Protein AF-0000000068435385 (afdb_homodimer)

Secondary structure (DSSP, 8-state):
-HHHHHHHHHHHHHHHHHHHHHHHHHHHS--SSTT----HHHHHHHHHHHHHHHHHHHHHHHHHHS-----S--TTHHHHHHHHHHHHHHH--/-HHHHHHHHHHHHHHHHHHHHHHHHHHHS--SSTT----HHHHHHHHHHHHHHHHHHHHHHHHHHS-SS--SS-TTTHHHHHHHHHHHHHH--

Sequence (186 aa):
VVRRIFTNSRERWRQQNVNGAFAELRKLIPTHPPDKKLSKNEILRLAMKYINFLAKLLNDQEEEGNQRGKVNKETGIVQEDLLQDMLPCLLHFVVRRIFTNSRERWRQQNVNGAFAELRKLIPTHPPDKKLSKNEILRLAMKYINFLAKLLNDQEEEGNQRGKVNKETGIVQEDLLQDMLPCLLHF

Radius of gyration: 19.54 Å; Cα contacts (8 Å, |Δi|>4): 88; chains: 2; bounding box: 38×70×52 Å

Foldseek 3Di:
DVVVVVVVVVVVVVVVVVVVVLVVLLCVFDDVVSPDDDDSVRSVVSSVVVVVVVLVVVVVVVVVVPPDDDDDDPSVPVCVVVCVVCVVVVVVD/DVVVVVVVVVVVVVVVVVVVVLVVLLCVFDDVVSPDDDDSVRSVVSSVVVVVVVLVVVVVVVVVVPPDDDDDDPSPPVCVVVCVVCVVVVVVD

Solvent-accessible surface area (backbone atoms only — not comparable to full-atom values): 10995 Å² total; per-residue (Å²): 112,69,65,56,51,52,54,49,49,53,51,52,49,54,53,50,52,37,50,51,43,51,54,54,44,50,70,72,48,63,49,88,61,78,77,60,84,68,50,73,53,51,46,43,52,47,49,46,48,50,47,51,50,53,51,49,54,52,54,51,59,57,45,69,74,61,88,84,90,92,92,90,76,64,76,71,52,64,46,42,57,57,22,64,70,42,35,65,58,60,65,69,102,111,68,65,55,51,51,54,50,50,52,49,51,49,55,53,48,52,38,50,50,42,50,54,56,45,50,69,72,49,66,51,90,60,78,78,60,85,70,51,72,53,51,45,44,52,45,48,45,48,49,48,53,51,51,50,48,54,52,52,50,56,56,42,70,74,58,88,82,91,85,92,89,82,65,77,72,52,63,46,42,59,57,23,64,70,41,36,65,58,61,66,68,103

Structure (mmCIF, N/CA/C/O backbone):
data_AF-0000000068435385-model_v1
#
loop_
_entity.id
_entity.type
_entity.pdbx_description
1 polymer 'BHLH domain-containing protein'
#
loop_
_atom_site.group_PDB
_atom_site.id
_atom_site.type_symbol
_atom_site.label_atom_id
_atom_site.label_alt_id
_atom_site.label_comp_id
_atom_site.label_asym_id
_atom_site.label_entity_id
_atom_site.label_seq_id
_atom_site.pdbx_PDB_ins_code
_atom_site.Cartn_x
_atom_site.Cartn_y
_atom_site.Cartn_z
_atom_site.occupancy
_atom_site.B_iso_or_equiv
_atom_site.auth_seq_id
_atom_site.auth_comp_id
_atom_site.auth_asym_id
_atom_site.auth_atom_id
_atom_site.pdbx_PDB_model_num
ATOM 1 N N . VAL A 1 1 ? -5.605 -25.062 -25 1 84.31 1 VAL A N 1
ATOM 2 C CA . VAL A 1 1 ? -4.25 -24.547 -24.812 1 84.31 1 VAL A CA 1
ATOM 3 C C . VAL A 1 1 ? -4.246 -23.031 -24.969 1 84.31 1 VAL A C 1
ATOM 5 O O . VAL A 1 1 ? -3.746 -22.312 -24.094 1 84.31 1 VAL A O 1
ATOM 8 N N . VAL A 1 2 ? -4.867 -22.438 -25.969 1 90.25 2 VAL A N 1
ATOM 9 C CA . VAL A 1 2 ? -4.844 -21.016 -26.297 1 90.25 2 VAL A CA 1
ATOM 10 C C . VAL A 1 2 ? -5.555 -20.219 -25.188 1 90.25 2 VAL A C 1
ATOM 12 O O . VAL A 1 2 ? -5.102 -19.141 -24.797 1 90.25 2 VAL A O 1
ATOM 15 N N . ARG A 1 3 ? -6.527 -20.766 -24.719 1 91.88 3 ARG A N 1
ATOM 16 C CA . ARG A 1 3 ? -7.273 -20.094 -23.656 1 91.88 3 ARG A CA 1
ATOM 17 C C . ARG A 1 3 ? -6.434 -19.969 -22.391 1 91.88 3 ARG A C 1
ATOM 19 O O . ARG A 1 3 ? -6.445 -18.938 -21.734 1 91.88 3 ARG A O 1
ATOM 26 N N . ARG A 1 4 ? -5.77 -20.938 -22.25 1 92.38 4 ARG A N 1
ATOM 27 C CA . ARG A 1 4 ? -4.898 -20.969 -21.078 1 92.38 4 ARG A CA 1
ATOM 28 C C . ARG A 1 4 ? -3.812 -19.891 -21.188 1 92.38 4 ARG A C 1
ATOM 30 O O . ARG A 1 4 ? -3.498 -19.219 -20.203 1 92.38 4 ARG A O 1
ATOM 37 N N . ILE A 1 5 ? -3.35 -19.781 -22.281 1 94.25 5 ILE A N 1
ATOM 38 C CA . ILE A 1 5 ? -2.283 -18.828 -22.531 1 94.25 5 ILE A CA 1
ATOM 39 C C . ILE A 1 5 ? -2.807 -17.406 -22.312 1 94.25 5 ILE A C 1
ATOM 41 O O . ILE A 1 5 ? -2.145 -16.578 -21.688 1 94.25 5 ILE A O 1
ATOM 45 N N . PHE A 1 6 ? -3.926 -17.125 -22.75 1 92.5 6 PHE A N 1
ATOM 46 C CA . PHE A 1 6 ? -4.516 -15.805 -22.609 1 92.5 6 PHE A CA 1
ATOM 47 C C . PHE A 1 6 ? -4.789 -15.477 -21.156 1 92.5 6 PHE A C 1
ATOM 49 O O . PHE A 1 6 ? -4.531 -14.359 -20.703 1 92.5 6 PHE A O 1
ATOM 56 N N . THR A 1 7 ? -5.355 -16.469 -20.484 1 95.44 7 THR A N 1
ATOM 57 C CA . THR A 1 7 ? -5.633 -16.266 -19.078 1 95.44 7 THR A CA 1
ATOM 58 C C . THR A 1 7 ? -4.348 -15.992 -18.297 1 95.44 7 THR A C 1
ATOM 60 O O . THR A 1 7 ? -4.312 -15.125 -17.422 1 95.44 7 THR A O 1
ATOM 63 N N . ASN A 1 8 ? -3.383 -16.656 -18.688 1 95 8 ASN A N 1
ATOM 64 C CA . ASN A 1 8 ? -2.086 -16.484 -18.047 1 95 8 ASN A CA 1
ATOM 65 C C . ASN A 1 8 ? -1.526 -15.086 -18.312 1 95 8 ASN A C 1
ATOM 67 O O . ASN A 1 8 ? -0.975 -14.453 -17.406 1 95 8 ASN A O 1
ATOM 71 N N . SER A 1 9 ? -1.673 -14.688 -19.469 1 96.25 9 SER A N 1
ATOM 72 C CA . SER A 1 9 ? -1.179 -13.375 -19.859 1 96.25 9 SER A CA 1
ATOM 73 C C . SER A 1 9 ? -1.902 -12.266 -19.094 1 96.25 9 SER A C 1
ATOM 75 O O . SER A 1 9 ? -1.28 -11.289 -18.672 1 96.25 9 SER A O 1
ATOM 77 N N . ARG A 1 10 ? -3.15 -12.398 -18.984 1 96.62 10 ARG A N 1
ATOM 78 C CA . ARG A 1 10 ? -3.941 -11.414 -18.266 1 96.62 10 ARG A CA 1
ATOM 79 C C . ARG A 1 10 ? -3.514 -11.336 -16.797 1 96.62 10 ARG A C 1
ATOM 81 O O . ARG A 1 10 ? -3.396 -10.242 -16.234 1 96.62 10 ARG A O 1
ATOM 88 N N . GLU A 1 11 ? -3.287 -12.523 -16.281 1 96.25 11 GLU A N 1
ATOM 89 C CA . GLU A 1 11 ? -2.861 -12.586 -14.891 1 96.25 11 GLU A CA 1
ATOM 90 C C . GLU A 1 11 ? -1.486 -11.953 -14.703 1 96.25 11 GLU A C 1
ATOM 92 O O . GLU A 1 11 ? -1.242 -11.273 -13.703 1 96.25 11 GLU A O 1
ATOM 97 N N . ARG A 1 12 ? -0.655 -12.203 -15.617 1 97.12 12 ARG A N 1
ATOM 98 C CA . ARG A 1 12 ? 0.677 -11.609 -15.578 1 97.12 12 ARG A CA 1
ATOM 99 C C . ARG A 1 12 ? 0.599 -10.086 -15.633 1 97.12 12 ARG A C 1
ATOM 101 O O . ARG A 1 12 ? 1.318 -9.398 -14.906 1 97.12 12 ARG A O 1
ATOM 108 N N . TRP A 1 13 ? -0.271 -9.672 -16.469 1 97.25 13 TRP A N 1
ATOM 109 C CA . TRP A 1 13 ? -0.473 -8.234 -16.578 1 97.25 13 TRP A CA 1
ATOM 110 C C . TRP A 1 13 ? -0.996 -7.648 -15.273 1 97.25 13 TRP A C 1
ATOM 112 O O . TRP A 1 13 ? -0.529 -6.598 -14.82 1 97.25 13 TRP A O 1
ATOM 122 N N . ARG A 1 14 ? -1.96 -8.219 -14.664 1 97.12 14 ARG A N 1
ATOM 123 C CA . ARG A 1 14 ? -2.545 -7.766 -13.406 1 97.12 14 ARG A CA 1
ATOM 124 C C . ARG A 1 14 ? -1.486 -7.676 -12.312 1 97.12 14 ARG A C 1
ATOM 126 O O . ARG A 1 14 ? -1.433 -6.691 -11.57 1 97.12 14 ARG A O 1
ATOM 133 N N . GLN A 1 15 ? -0.638 -8.695 -12.25 1 97.06 15 GLN A N 1
ATOM 134 C CA . GLN A 1 15 ? 0.419 -8.727 -11.25 1 97.06 15 GLN A CA 1
ATOM 135 C C . GLN A 1 15 ? 1.437 -7.617 -11.484 1 97.06 15 GLN A C 1
ATOM 137 O O . GLN A 1 15 ? 1.959 -7.035 -10.531 1 97.06 15 GLN A O 1
ATOM 142 N N . GLN A 1 16 ? 1.705 -7.414 -12.703 1 97.5 16 GLN A N 1
ATOM 143 C CA . GLN A 1 16 ? 2.627 -6.336 -13.055 1 97.5 16 GLN A CA 1
ATOM 144 C C . GLN A 1 16 ? 2.084 -4.98 -12.609 1 97.5 16 GLN A C 1
ATOM 146 O O . GLN A 1 16 ? 2.84 -4.129 -12.141 1 97.5 16 GLN A O 1
ATOM 151 N N . ASN A 1 17 ? 0.853 -4.77 -12.844 1 96.31 17 ASN A N 1
ATOM 152 C CA . ASN A 1 17 ? 0.219 -3.529 -12.406 1 96.31 17 ASN A CA 1
ATOM 153 C C . ASN A 1 17 ? 0.344 -3.332 -10.898 1 96.31 17 ASN A C 1
ATOM 155 O O . ASN A 1 17 ? 0.663 -2.234 -10.438 1 96.31 17 ASN A O 1
ATOM 159 N N . VAL A 1 18 ? 0.133 -4.277 -10.172 1 97.81 18 VAL A N 1
ATOM 160 C CA . VAL A 1 18 ? 0.214 -4.234 -8.711 1 97.81 18 VAL A CA 1
ATOM 161 C C . VAL A 1 18 ? 1.65 -3.941 -8.281 1 97.81 18 VAL A C 1
ATOM 163 O O . VAL A 1 18 ? 1.885 -3.119 -7.395 1 97.81 18 VAL A O 1
ATOM 166 N N . ASN A 1 19 ? 2.574 -4.582 -8.93 1 97.5 19 ASN A N 1
ATOM 167 C CA . ASN A 1 19 ? 3.986 -4.363 -8.633 1 97.5 19 ASN A CA 1
ATOM 168 C C . ASN A 1 19 ? 4.402 -2.924 -8.93 1 97.5 19 ASN A C 1
ATOM 170 O O . ASN A 1 19 ? 5.1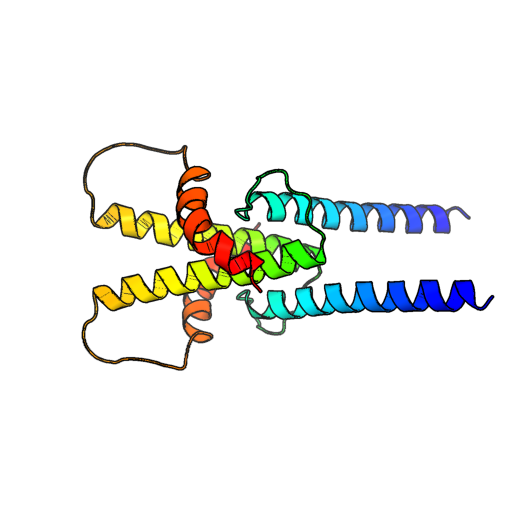88 -2.334 -8.18 1 97.5 19 ASN A O 1
ATOM 174 N N . GLY A 1 20 ? 3.922 -2.498 -10.031 1 97.38 20 GLY A N 1
ATOM 175 C CA . GLY A 1 20 ? 4.168 -1.1 -10.352 1 97.38 20 GLY A CA 1
ATOM 176 C C . GLY A 1 20 ? 3.656 -0.148 -9.289 1 97.38 20 GLY A C 1
ATOM 177 O O . GLY A 1 20 ? 4.332 0.821 -8.938 1 97.38 20 GLY A O 1
ATOM 178 N N . ALA A 1 21 ? 2.502 -0.452 -8.828 1 97.12 21 ALA A N 1
ATOM 179 C CA . ALA A 1 21 ? 1.91 0.374 -7.777 1 97.12 21 ALA A CA 1
ATOM 180 C C . ALA A 1 21 ? 2.73 0.303 -6.492 1 97.12 21 ALA A C 1
ATOM 182 O O . ALA A 1 21 ? 2.922 1.314 -5.816 1 97.12 21 ALA A O 1
ATOM 183 N N . PHE A 1 22 ? 3.262 -0.796 -6.109 1 97 22 PHE A N 1
ATOM 184 C CA . PHE A 1 22 ? 4.152 -0.94 -4.961 1 97 22 PHE A CA 1
ATOM 185 C C . PHE A 1 22 ? 5.398 -0.08 -5.133 1 97 22 PHE A C 1
ATOM 187 O O . PHE A 1 22 ? 5.855 0.554 -4.18 1 97 22 PHE A O 1
ATOM 194 N N . ALA A 1 23 ? 5.91 -0.177 -6.324 1 95.25 23 ALA A N 1
ATOM 195 C CA . ALA A 1 23 ? 7.125 0.581 -6.602 1 95.25 23 ALA A CA 1
ATOM 196 C C . ALA A 1 23 ? 6.898 2.076 -6.402 1 95.25 23 ALA A C 1
ATOM 198 O O . ALA A 1 23 ? 7.734 2.766 -5.812 1 95.25 23 ALA A O 1
ATOM 199 N N . GLU A 1 24 ? 5.801 2.535 -6.91 1 93.31 24 GLU A N 1
ATOM 200 C CA . GLU A 1 24 ? 5.453 3.945 -6.766 1 93.31 24 GLU A CA 1
ATOM 201 C C . GLU A 1 24 ? 5.219 4.309 -5.305 1 93.31 24 GLU A C 1
ATOM 203 O O . GLU A 1 24 ? 5.664 5.359 -4.84 1 93.31 24 GLU A O 1
ATOM 208 N N . LEU A 1 25 ? 4.574 3.502 -4.641 1 94.06 25 LEU A N 1
ATOM 209 C CA . LEU A 1 25 ? 4.312 3.732 -3.225 1 94.06 25 LEU A CA 1
ATOM 210 C C . LEU A 1 25 ? 5.613 3.77 -2.43 1 94.06 25 LEU A C 1
ATOM 212 O O . LEU A 1 25 ? 5.762 4.582 -1.515 1 94.06 25 LEU A O 1
ATOM 216 N N . ARG A 1 26 ? 6.484 2.918 -2.75 1 92.75 26 ARG A N 1
ATOM 217 C CA . ARG A 1 26 ? 7.781 2.859 -2.08 1 92.75 26 ARG A CA 1
ATOM 218 C C . ARG A 1 26 ? 8.539 4.172 -2.232 1 92.75 26 ARG A C 1
ATOM 220 O O . ARG A 1 26 ? 9.281 4.578 -1.334 1 92.75 26 ARG A O 1
ATOM 227 N N . LYS A 1 27 ? 8.352 4.789 -3.273 1 90.06 27 LYS A N 1
ATOM 228 C CA . LYS A 1 27 ? 9.031 6.047 -3.555 1 90.06 27 LYS A CA 1
ATOM 229 C C . LYS A 1 27 ? 8.5 7.172 -2.67 1 90.06 27 LYS A C 1
ATOM 231 O O . LYS A 1 27 ? 9.203 8.148 -2.416 1 90.06 27 LYS A O 1
ATOM 236 N N . LEU A 1 28 ? 7.277 7.027 -2.244 1 86.19 28 LEU A N 1
ATOM 237 C CA . LEU A 1 28 ? 6.633 8.062 -1.447 1 86.19 28 LEU A CA 1
ATOM 238 C C . LEU A 1 28 ? 7.043 7.961 0.018 1 86.19 28 LEU A C 1
ATOM 240 O O . LEU A 1 28 ? 6.875 8.914 0.783 1 86.19 28 LEU A O 1
ATOM 244 N N . ILE A 1 29 ? 7.48 6.797 0.401 1 83.19 29 ILE A N 1
ATOM 245 C CA . ILE A 1 29 ? 7.785 6.555 1.807 1 83.19 29 ILE A CA 1
ATOM 246 C C . ILE A 1 29 ? 9.25 6.895 2.082 1 83.19 29 ILE A C 1
ATOM 248 O O . ILE A 1 29 ? 10.148 6.383 1.412 1 83.19 29 ILE A O 1
ATOM 252 N N . PRO A 1 30 ? 9.406 7.648 3.08 1 78.31 30 PRO A N 1
ATOM 253 C CA . PRO A 1 30 ? 10.789 7.969 3.441 1 78.31 30 PRO A CA 1
ATOM 254 C C . PRO A 1 30 ? 11.508 6.809 4.125 1 78.31 30 PRO A C 1
ATOM 256 O O . PRO A 1 30 ? 11.008 6.27 5.117 1 78.31 30 PRO A O 1
ATOM 259 N N . THR A 1 31 ? 12.453 6.289 3.447 1 73.62 31 THR A N 1
ATOM 260 C CA . THR A 1 31 ? 13.242 5.215 4.035 1 73.62 31 THR A CA 1
ATOM 261 C C . THR A 1 31 ? 14.734 5.559 4.012 1 73.62 31 THR A C 1
ATOM 263 O O . THR A 1 31 ? 15.172 6.367 3.189 1 73.62 31 THR A O 1
ATOM 266 N N . HIS A 1 32 ? 15.445 5.223 5.102 1 69.12 32 HIS A N 1
ATOM 267 C CA . HIS A 1 32 ? 16.891 5.383 5.141 1 69.12 32 HIS A CA 1
ATOM 268 C C . HIS A 1 32 ? 17.594 4.031 5.258 1 69.12 32 HIS A C 1
ATOM 270 O O . HIS A 1 32 ? 17.312 3.268 6.188 1 69.12 32 HIS A O 1
ATOM 276 N N . PRO A 1 33 ? 18.562 3.859 4.359 1 74.69 33 PRO A N 1
ATOM 277 C CA . PRO A 1 33 ? 18.875 4.48 3.068 1 74.69 33 PRO A CA 1
ATOM 278 C C . PRO A 1 33 ? 17.703 4.441 2.1 1 74.69 33 PRO A C 1
ATOM 280 O O . PRO A 1 33 ? 16.797 3.605 2.244 1 74.69 33 PRO A O 1
ATOM 283 N N . PRO A 1 34 ? 17.703 5.344 1.094 1 72.81 34 PRO A N 1
ATOM 284 C CA . PRO A 1 34 ? 16.594 5.445 0.159 1 72.81 34 PRO A CA 1
ATOM 285 C C . PRO A 1 34 ? 16.469 4.23 -0.756 1 72.81 34 PRO A C 1
ATOM 287 O O . PRO A 1 34 ? 15.375 3.918 -1.235 1 72.81 34 PRO A O 1
ATOM 290 N N . ASP A 1 35 ? 17.516 3.553 -0.906 1 76.69 35 ASP A N 1
ATOM 291 C CA . ASP A 1 35 ? 17.484 2.432 -1.839 1 76.69 35 ASP A CA 1
ATOM 292 C C . ASP A 1 35 ? 17.281 1.11 -1.103 1 76.69 35 ASP A C 1
ATOM 294 O O . ASP A 1 35 ? 17.406 0.036 -1.693 1 76.69 35 ASP A O 1
ATOM 298 N N . LYS A 1 36 ? 17.078 1.241 0.066 1 82.5 36 LYS A N 1
ATOM 299 C CA . LYS A 1 36 ? 16.844 0.021 0.83 1 82.5 36 LYS A CA 1
ATOM 300 C C . LYS A 1 36 ? 15.68 -0.783 0.237 1 82.5 36 LYS A C 1
ATOM 302 O O . LYS A 1 36 ? 14.617 -0.233 -0.041 1 82.5 36 LYS A O 1
ATOM 307 N N . LYS A 1 37 ? 15.93 -2.041 0.018 1 88.69 37 LYS A N 1
ATOM 308 C CA . LYS A 1 37 ? 14.891 -2.922 -0.508 1 88.69 37 LYS A CA 1
ATOM 309 C C . LYS A 1 37 ? 13.875 -3.273 0.569 1 88.69 37 LYS A C 1
ATOM 311 O O . LYS A 1 37 ? 14.242 -3.613 1.695 1 88.69 37 LYS A O 1
ATOM 316 N N . LEU A 1 38 ? 12.68 -3.1 0.286 1 89.56 38 LEU A N 1
ATOM 317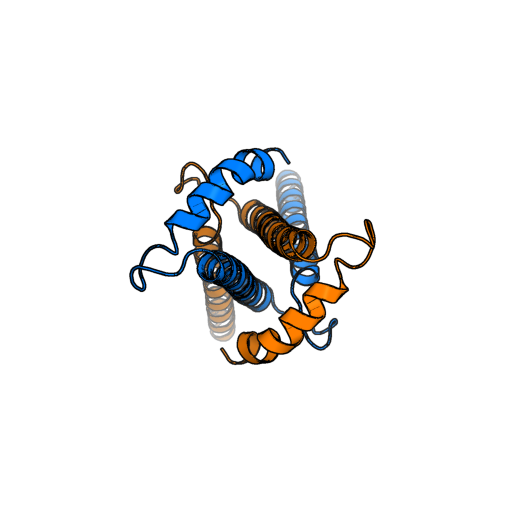 C CA . LEU A 1 38 ? 11.578 -3.42 1.194 1 89.56 38 LEU A CA 1
ATOM 318 C C . LEU A 1 38 ? 10.656 -4.469 0.582 1 89.56 38 LEU A C 1
ATOM 320 O O . LEU A 1 38 ? 10.469 -4.504 -0.637 1 89.56 38 LEU A O 1
ATOM 324 N N . SER A 1 39 ? 10.164 -5.344 1.476 1 93.88 39 SER A N 1
ATOM 325 C CA . SER A 1 39 ? 9.156 -6.301 1.018 1 93.88 39 SER A CA 1
ATOM 326 C C . SER A 1 39 ? 7.805 -5.629 0.826 1 93.88 39 SER A C 1
ATOM 328 O O . SER A 1 39 ? 7.59 -4.508 1.297 1 93.88 39 SER A O 1
ATOM 330 N N . LYS A 1 40 ? 6.98 -6.352 0.136 1 96.94 40 LYS A N 1
ATOM 331 C CA . LYS A 1 40 ? 5.625 -5.844 -0.062 1 96.94 40 LYS A CA 1
ATOM 332 C C . LYS A 1 40 ? 4.941 -5.57 1.274 1 96.94 40 LYS A C 1
ATOM 334 O O . LYS A 1 40 ? 4.293 -4.535 1.442 1 96.94 40 LYS A O 1
ATOM 339 N N . ASN A 1 41 ? 5.18 -6.57 2.131 1 93.81 41 ASN A N 1
ATOM 340 C CA . ASN A 1 41 ? 4.594 -6.418 3.457 1 93.81 41 ASN A CA 1
ATOM 341 C C . ASN A 1 41 ? 5.16 -5.199 4.184 1 93.81 41 ASN A C 1
ATOM 343 O O . ASN A 1 41 ? 4.422 -4.461 4.832 1 93.81 41 ASN A O 1
ATOM 347 N N . GLU A 1 42 ? 6.438 -4.98 4.113 1 90.56 42 GLU A N 1
ATOM 348 C CA . GLU A 1 42 ? 7.098 -3.854 4.762 1 90.56 42 GLU A CA 1
ATOM 349 C C . GLU A 1 42 ? 6.625 -2.525 4.172 1 90.56 42 GLU A C 1
ATOM 351 O O . GLU A 1 42 ? 6.406 -1.561 4.906 1 90.56 42 GLU A O 1
ATOM 356 N N . ILE A 1 43 ? 6.465 -2.475 2.926 1 94.38 43 ILE A N 1
ATOM 357 C CA . ILE A 1 43 ? 6 -1.266 2.256 1 94.38 43 ILE A CA 1
ATOM 358 C C . ILE A 1 43 ? 4.609 -0.894 2.766 1 94.38 43 ILE A C 1
ATOM 360 O O . ILE A 1 43 ? 4.348 0.27 3.078 1 94.38 43 ILE A O 1
ATOM 364 N N . LEU A 1 44 ? 3.793 -1.831 2.889 1 95.5 44 LEU A N 1
ATOM 365 C CA . LEU A 1 44 ? 2.434 -1.604 3.369 1 95.5 44 LEU A CA 1
ATOM 366 C C . LEU A 1 44 ? 2.443 -1.094 4.805 1 95.5 44 LEU A C 1
ATOM 368 O O . LEU A 1 44 ? 1.745 -0.131 5.133 1 95.5 44 LEU A O 1
ATOM 372 N N . ARG A 1 45 ? 3.182 -1.751 5.586 1 90.56 45 ARG A N 1
ATOM 373 C CA . ARG A 1 45 ? 3.264 -1.385 6.996 1 90.56 45 ARG A CA 1
ATOM 374 C C . ARG A 1 45 ? 3.852 0.012 7.168 1 90.56 45 ARG A C 1
ATOM 376 O O . ARG A 1 45 ? 3.373 0.797 7.988 1 90.56 45 ARG A O 1
ATOM 383 N N . LEU A 1 46 ? 4.871 0.263 6.418 1 88.56 46 LEU A N 1
ATOM 384 C CA . LEU A 1 46 ? 5.477 1.588 6.477 1 88.56 46 LEU A CA 1
ATOM 385 C C . LEU A 1 46 ? 4.512 2.652 5.969 1 88.56 46 LEU A C 1
ATOM 387 O O . LEU A 1 46 ? 4.457 3.758 6.512 1 88.56 46 LEU A O 1
ATOM 391 N N . ALA A 1 47 ? 3.783 2.291 4.914 1 92.19 47 ALA A N 1
ATOM 392 C CA . ALA A 1 47 ? 2.779 3.215 4.391 1 92.19 47 ALA A CA 1
ATOM 393 C C . ALA A 1 47 ? 1.738 3.551 5.457 1 92.19 47 ALA A C 1
ATOM 395 O O . ALA A 1 47 ? 1.367 4.715 5.625 1 92.19 47 ALA A O 1
ATOM 396 N N . MET A 1 48 ? 1.298 2.564 6.121 1 91.62 48 MET A N 1
ATOM 397 C CA . MET A 1 48 ? 0.328 2.758 7.195 1 91.62 48 MET A CA 1
ATOM 398 C C . MET A 1 48 ? 0.885 3.686 8.266 1 91.62 48 MET A C 1
ATOM 400 O O . MET A 1 48 ? 0.201 4.609 8.711 1 91.62 48 MET A O 1
ATOM 404 N N . LYS A 1 49 ? 2.074 3.438 8.648 1 85.44 49 LYS A N 1
ATOM 405 C CA . LYS A 1 49 ? 2.723 4.258 9.664 1 85.44 49 LYS A CA 1
ATOM 406 C C . LYS A 1 49 ? 2.895 5.695 9.18 1 85.44 49 LYS A C 1
ATOM 408 O O . LYS A 1 49 ? 2.701 6.641 9.953 1 85.44 49 LYS A O 1
ATOM 413 N N . TYR A 1 50 ? 3.318 5.816 8.008 1 87.12 50 TYR A N 1
ATOM 414 C CA . TYR A 1 50 ? 3.52 7.133 7.414 1 87.12 50 TYR A CA 1
ATOM 415 C C . TYR A 1 50 ? 2.215 7.922 7.379 1 87.12 50 TYR A C 1
ATOM 417 O O . TYR A 1 50 ? 2.188 9.109 7.715 1 87.12 50 TYR A O 1
ATOM 425 N N . ILE A 1 51 ? 1.146 7.289 6.957 1 88 51 ILE A N 1
ATOM 426 C CA . ILE A 1 51 ? -0.17 7.918 6.906 1 88 51 ILE A CA 1
ATOM 427 C C . ILE A 1 51 ? -0.574 8.383 8.305 1 88 51 ILE A C 1
ATOM 429 O O . ILE A 1 51 ? -1.032 9.508 8.477 1 88 51 ILE A O 1
ATOM 433 N N . ASN A 1 52 ? -0.394 7.516 9.234 1 82.62 52 ASN A N 1
ATOM 434 C CA . ASN A 1 52 ? -0.722 7.863 10.609 1 82.62 52 ASN A CA 1
ATOM 435 C C . ASN A 1 52 ? 0.108 9.047 11.102 1 82.62 52 ASN A C 1
ATOM 437 O O . ASN A 1 52 ? -0.401 9.914 11.812 1 82.62 52 ASN A O 1
ATOM 441 N N . PHE A 1 53 ? 1.325 9.023 10.82 1 81.12 53 PHE A N 1
ATOM 442 C CA . PHE A 1 53 ? 2.234 10.109 11.18 1 81.12 53 PHE A CA 1
ATOM 443 C C . PHE A 1 53 ? 1.762 11.43 10.602 1 81.12 53 PHE A C 1
ATOM 445 O O . PHE A 1 53 ? 1.694 12.438 11.305 1 81.12 53 PHE A O 1
ATOM 452 N N . LEU A 1 54 ? 1.494 11.508 9.273 1 82.69 54 LEU A N 1
ATOM 453 C CA . LEU A 1 54 ? 1.027 12.711 8.594 1 82.69 54 LEU A CA 1
ATOM 454 C C . LEU A 1 54 ? -0.282 13.203 9.195 1 82.69 54 LEU A C 1
ATOM 456 O O . LEU A 1 54 ? -0.473 14.406 9.383 1 82.69 54 LEU A O 1
ATOM 460 N N . ALA A 1 55 ? -1.112 12.242 9.477 1 79.75 55 ALA A N 1
ATOM 461 C CA . ALA A 1 55 ? -2.408 12.586 10.055 1 79.75 55 ALA A CA 1
ATOM 462 C C . ALA A 1 55 ? -2.244 13.195 11.445 1 79.75 55 ALA A C 1
ATOM 464 O O . ALA A 1 55 ? -2.941 14.148 11.797 1 79.75 55 ALA A O 1
ATOM 465 N N . LYS A 1 56 ? -1.386 12.68 12.148 1 78.31 56 LYS A N 1
ATOM 466 C CA . LYS A 1 56 ? -1.104 13.188 13.492 1 78.31 56 LYS A CA 1
ATOM 467 C C . LYS A 1 56 ? -0.569 14.617 13.43 1 78.31 56 LYS A C 1
ATOM 469 O O . LYS A 1 56 ? -0.961 15.469 14.227 1 78.31 56 LYS A O 1
ATOM 474 N N . LEU A 1 57 ? 0.31 14.875 12.57 1 75.06 57 LEU A N 1
ATOM 475 C CA . LEU A 1 57 ? 0.894 16.203 12.398 1 75.06 57 LEU A CA 1
ATOM 476 C C . LEU A 1 57 ? -0.179 17.219 12.047 1 75.06 57 LEU A C 1
ATOM 478 O O . LEU A 1 57 ? -0.133 18.359 12.516 1 75.06 57 LEU A O 1
ATOM 482 N N . LEU A 1 58 ? -1.024 16.859 11.281 1 74.44 58 LEU A N 1
ATOM 483 C CA . LEU A 1 58 ? -2.092 17.766 10.836 1 74.44 58 LEU A CA 1
ATOM 484 C C . LEU A 1 58 ? -3.051 18.062 11.984 1 74.44 58 LEU A C 1
ATOM 486 O O . LEU A 1 58 ? -3.553 19.188 12.094 1 74.44 58 LEU A O 1
ATOM 490 N N . ASN A 1 59 ? -3.307 17.109 12.703 1 74.06 59 ASN A N 1
ATOM 491 C CA . ASN A 1 59 ? -4.203 17.281 13.836 1 74.06 59 ASN A CA 1
ATOM 492 C C . ASN A 1 59 ? -3.562 18.125 14.93 1 74.06 59 ASN A C 1
ATOM 494 O O . ASN A 1 59 ? -4.25 18.891 15.617 1 74.06 59 ASN A O 1
ATOM 498 N N . ASP A 1 60 ? -2.314 18.031 15.164 1 70.19 60 ASP A N 1
ATOM 499 C CA . ASP A 1 60 ? -1.584 18.828 16.156 1 70.19 60 ASP A CA 1
ATOM 500 C C . ASP A 1 60 ? -1.547 20.297 15.758 1 70.19 60 ASP A C 1
ATOM 502 O O . ASP A 1 60 ? -1.616 21.188 16.609 1 70.19 60 ASP A O 1
ATOM 506 N N . GLN A 1 61 ? -1.354 20.672 14.578 1 63.34 61 GLN A N 1
ATOM 507 C CA . GLN A 1 61 ? -1.343 22.047 14.07 1 63.34 61 GLN A CA 1
ATOM 508 C C . GLN A 1 61 ? -2.723 22.688 14.188 1 63.34 61 GLN A C 1
ATOM 510 O O . GLN A 1 61 ? -2.838 23.875 14.445 1 63.34 61 GLN A O 1
ATOM 515 N N . GLU A 1 62 ? -3.613 21.984 13.93 1 57.78 62 GLU A N 1
ATOM 516 C CA . GLU A 1 62 ? -4.961 22.516 14.117 1 57.78 62 GLU A CA 1
ATOM 517 C C . GLU A 1 62 ? -5.262 22.766 15.586 1 57.78 62 GLU A C 1
ATOM 519 O O . GLU A 1 62 ? -5.984 23.703 15.93 1 57.78 62 GLU A O 1
ATOM 524 N N . GLU A 1 63 ? -4.723 21.953 16.438 1 52.5 63 GLU A N 1
ATOM 525 C CA . GLU A 1 63 ? -4.898 22.188 17.875 1 52.5 63 GLU A CA 1
ATOM 526 C C . GLU A 1 63 ? -4.09 23.391 18.344 1 52.5 63 GLU A C 1
ATOM 528 O O . GLU A 1 63 ? -4.457 24.047 19.312 1 52.5 63 GLU A O 1
ATOM 533 N N . GLU A 1 64 ? -2.857 23.719 17.891 1 44.84 64 GLU A N 1
ATOM 534 C CA . GLU A 1 64 ? -2.205 24.938 18.391 1 44.84 64 GLU A CA 1
ATOM 535 C C . GLU A 1 64 ? -3.031 26.172 18.062 1 44.84 64 GLU A C 1
ATOM 537 O O . GLU A 1 64 ? -2.887 27.219 18.719 1 44.84 64 GLU A O 1
ATOM 542 N N . GLY A 1 65 ? -3.605 26.594 17.047 1 37.44 65 GLY A N 1
ATOM 543 C CA . GLY A 1 65 ? -4.504 27.734 17.031 1 37.44 65 GLY A CA 1
ATOM 544 C C . GLY A 1 65 ? -5.676 27.578 17.984 1 37.44 65 GLY A C 1
ATOM 545 O O . GLY A 1 65 ? -6.262 28.562 18.422 1 37.44 65 GLY A O 1
ATOM 546 N N . ASN A 1 66 ? -6.711 26.703 18.047 1 40.72 66 ASN A N 1
ATOM 547 C CA . ASN A 1 66 ? -7.766 26.609 19.047 1 40.72 66 ASN A CA 1
ATOM 548 C C . ASN A 1 66 ? -7.227 26.094 20.375 1 40.72 66 ASN A C 1
ATOM 550 O O . ASN A 1 66 ? -6.57 25.062 20.438 1 40.72 66 ASN A O 1
ATOM 554 N N . GLN A 1 67 ? -6.934 26.844 21.75 1 32.47 67 GLN A N 1
ATOM 555 C CA . GLN A 1 67 ? -6.758 26.641 23.188 1 32.47 67 GLN A CA 1
ATOM 556 C C . GLN A 1 67 ? -7.477 25.375 23.656 1 32.47 67 GLN A C 1
ATOM 558 O O . GLN A 1 67 ? -6.957 24.641 24.516 1 32.47 67 GLN A O 1
ATOM 563 N N . ARG A 1 68 ? -9.039 25.453 24.094 1 28.61 68 ARG A N 1
ATOM 564 C CA . ARG A 1 68 ? -9.828 24.781 25.125 1 28.61 68 ARG A CA 1
ATOM 565 C C . ARG A 1 68 ? -9.75 23.266 24.984 1 28.61 68 ARG A C 1
ATOM 567 O O . ARG A 1 68 ? -9.422 22.562 25.938 1 28.61 68 ARG A O 1
ATOM 574 N N . GLY A 1 69 ? -11.039 22.438 24.969 1 31.31 69 GLY A N 1
ATOM 575 C CA . GLY A 1 69 ? -11.453 21.141 25.5 1 31.31 69 GLY A CA 1
ATOM 576 C C . GLY A 1 69 ? -10.727 19.969 24.875 1 31.31 69 GLY A C 1
ATOM 577 O O . GLY A 1 69 ? -10.117 20.109 23.812 1 31.31 69 GLY A O 1
ATOM 578 N N . LYS A 1 70 ? -10.961 18.531 25.312 1 32.38 70 LYS A N 1
ATOM 579 C CA . LYS A 1 70 ? -10.461 17.219 25.719 1 32.38 70 LYS A CA 1
ATOM 580 C C . LYS A 1 70 ? -9.93 16.438 24.531 1 32.38 70 LYS A C 1
ATOM 582 O O . LYS A 1 70 ? -10.289 16.719 23.391 1 32.38 70 LYS A O 1
ATOM 587 N N . VAL A 1 71 ? -9.672 14.883 24.656 1 29.53 71 VAL A N 1
ATOM 588 C CA . VAL A 1 71 ? -8.805 13.711 24.609 1 29.53 71 VAL A CA 1
ATOM 589 C C . VAL A 1 71 ? -8.758 13.156 23.188 1 29.53 71 VAL A C 1
ATOM 591 O O . VAL A 1 71 ? -9.484 13.625 22.297 1 29.53 71 VAL A O 1
ATOM 594 N N . ASN A 1 72 ? -8.805 11.664 22.953 1 30.58 72 ASN A N 1
ATOM 595 C CA . ASN A 1 72 ? -8.453 10.328 22.484 1 30.58 72 ASN A CA 1
ATOM 596 C C . ASN A 1 72 ? -9.094 10.023 21.125 1 30.58 72 ASN A C 1
ATOM 598 O O . ASN A 1 72 ? -8.844 8.977 20.547 1 30.58 72 ASN A O 1
ATOM 602 N N . LYS A 1 73 ? -10.43 10.172 20.891 1 30.58 73 LYS A N 1
ATOM 603 C CA . LYS A 1 73 ? -11.375 9.273 20.234 1 30.58 73 LYS A CA 1
ATOM 604 C C . LYS A 1 73 ? -11.297 9.406 18.703 1 30.58 73 LYS A C 1
ATOM 606 O O . LYS A 1 73 ? -11.695 8.5 17.984 1 30.58 73 LYS A O 1
ATOM 611 N N . GLU A 1 74 ? -11.398 10.586 18 1 33.34 74 GLU A N 1
ATOM 612 C CA . GLU A 1 74 ? -12.055 10.727 16.688 1 33.34 74 GLU A CA 1
ATOM 613 C C . GLU A 1 74 ? -11.047 10.594 15.555 1 33.34 74 GLU A C 1
ATOM 615 O O . GLU A 1 74 ? -10.508 11.594 15.07 1 33.34 74 GLU A O 1
ATOM 620 N N . THR A 1 75 ? -9.969 10.078 15.664 1 34.25 75 THR A N 1
ATOM 621 C CA . THR A 1 75 ? -9.102 9.836 14.516 1 34.25 75 THR A CA 1
ATOM 622 C C . THR A 1 75 ? -9.922 9.375 13.312 1 34.25 75 THR A C 1
ATOM 624 O O . THR A 1 75 ? -9.383 9.203 12.219 1 34.25 75 THR A O 1
ATOM 627 N N . GLY A 1 76 ? -11.047 8.633 13.438 1 34.94 76 GLY A N 1
ATOM 628 C CA . GLY A 1 76 ? -11.938 8.234 12.359 1 34.94 76 GLY A CA 1
ATOM 629 C C . GLY A 1 76 ? -12.516 9.414 11.594 1 34.94 76 GLY A C 1
ATOM 630 O O . GLY A 1 76 ? -12.953 9.266 10.453 1 34.94 76 GLY A O 1
ATOM 631 N N . ILE A 1 77 ? -12.945 10.438 12.234 1 33.31 77 ILE A N 1
ATOM 632 C CA . ILE A 1 77 ? -13.812 11.5 11.734 1 33.31 77 ILE A CA 1
ATOM 633 C C . ILE A 1 77 ? -13 12.477 10.891 1 33.31 77 ILE A C 1
ATOM 635 O O . ILE A 1 77 ? -13.508 13.039 9.922 1 33.31 77 ILE A O 1
ATOM 639 N N . VAL A 1 78 ? -11.953 12.992 11.398 1 37.47 78 VAL A N 1
ATOM 640 C CA . VAL A 1 78 ? -11.227 14.031 10.68 1 37.47 78 VAL A CA 1
ATOM 641 C C . VAL A 1 78 ? -10.812 13.523 9.297 1 37.47 78 VAL A C 1
ATOM 643 O O . VAL A 1 78 ? -10.648 14.312 8.367 1 37.47 78 VAL A O 1
ATOM 646 N N . GLN A 1 79 ? -10.523 12.266 9.25 1 40.12 79 GLN A N 1
ATOM 647 C CA . GLN A 1 79 ? -10.289 11.586 7.977 1 40.12 79 GLN A CA 1
ATOM 648 C C . GLN A 1 79 ? -11.484 11.75 7.043 1 40.12 79 GLN A C 1
ATOM 650 O O . GLN A 1 79 ? -11.312 11.883 5.828 1 40.12 79 GLN A O 1
ATOM 655 N N . GLU A 1 80 ? -12.633 11.656 7.66 1 38.62 80 GLU A N 1
ATOM 656 C CA . GLU A 1 80 ? -13.82 11.688 6.82 1 38.62 80 GLU A CA 1
ATOM 657 C C . GLU A 1 80 ? -13.953 13.023 6.094 1 38.62 80 GLU A C 1
ATOM 659 O O . GLU A 1 80 ? -14.359 13.07 4.934 1 38.62 80 GLU A O 1
ATOM 664 N N . ASP A 1 81 ? -13.859 14.055 6.863 1 39.84 81 ASP A N 1
ATOM 665 C CA . ASP A 1 81 ? -14.07 15.336 6.203 1 39.84 81 ASP A CA 1
ATOM 666 C C . ASP A 1 81 ? -12.992 15.602 5.156 1 39.84 81 ASP A C 1
ATOM 668 O O . ASP A 1 81 ? -13.273 16.188 4.105 1 39.84 81 ASP A O 1
ATOM 672 N N . LEU A 1 82 ? -11.797 15.547 5.5 1 40.97 82 LEU A N 1
ATOM 673 C CA . LEU A 1 82 ? -10.766 15.703 4.48 1 40.97 82 LEU A CA 1
ATOM 674 C C . LEU A 1 82 ? -11.008 14.766 3.309 1 40.97 82 LEU A C 1
ATOM 676 O O . LEU A 1 82 ? -10.852 15.148 2.148 1 40.97 82 LEU A O 1
ATOM 680 N N . LEU A 1 83 ? -11.492 13.547 3.625 1 45.28 83 LEU A N 1
ATOM 681 C CA . LEU A 1 83 ? -11.781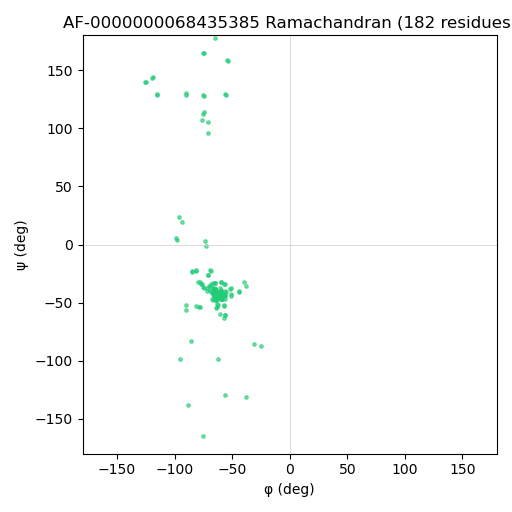 12.531 2.621 1 45.28 83 LEU A CA 1
ATOM 682 C C . LEU A 1 83 ? -12.945 12.953 1.732 1 45.28 83 LEU A C 1
ATOM 684 O O . LEU A 1 83 ? -12.93 12.719 0.523 1 45.28 83 LEU A O 1
ATOM 688 N N . GLN A 1 84 ? -14 13.414 2.424 1 41.44 84 GLN A N 1
ATOM 689 C CA . GLN A 1 84 ? -15.141 13.82 1.606 1 41.44 84 GLN A CA 1
ATOM 690 C C . GLN A 1 84 ? -14.711 14.781 0.502 1 41.44 84 GLN A C 1
ATOM 692 O O . GLN A 1 84 ? -15.266 14.758 -0.6 1 41.44 84 GLN A O 1
ATOM 697 N N . ASP A 1 85 ? -13.906 15.672 0.812 1 41.25 85 ASP A N 1
ATOM 698 C CA . ASP A 1 85 ? -13.469 16.609 -0.215 1 41.25 85 ASP A CA 1
ATOM 699 C C . ASP A 1 85 ? -12.43 15.977 -1.132 1 41.25 85 ASP A C 1
ATOM 701 O O . ASP A 1 85 ? -12.242 16.422 -2.268 1 41.25 85 ASP A O 1
ATOM 705 N N . MET A 1 86 ? -11.625 15.133 -0.544 1 42.91 86 MET A N 1
ATOM 706 C CA . MET A 1 86 ? -10.57 14.562 -1.376 1 42.91 86 MET A CA 1
ATOM 707 C C . MET A 1 86 ? -11.07 13.352 -2.148 1 42.91 86 MET A C 1
ATOM 709 O O . MET A 1 86 ? -10.492 12.977 -3.17 1 42.91 86 MET A O 1
ATOM 713 N N . LEU A 1 87 ? -12.188 12.625 -1.688 1 49.09 87 LEU A N 1
ATOM 714 C CA . LEU A 1 87 ? -12.711 11.398 -2.285 1 49.09 87 LEU A CA 1
ATOM 715 C C . LEU A 1 87 ? -13.047 11.609 -3.756 1 49.09 87 LEU A C 1
ATOM 717 O O . LEU A 1 87 ? -12.703 10.781 -4.602 1 49.09 87 LEU A O 1
ATOM 721 N N . PRO A 1 88 ? -13.953 12.531 -3.91 1 48.03 88 PRO A N 1
ATOM 722 C CA . PRO A 1 88 ? -14.211 12.672 -5.344 1 48.03 88 PRO A CA 1
ATOM 723 C C . PRO A 1 88 ? -12.93 12.688 -6.176 1 48.03 88 PRO A C 1
ATOM 725 O O . PRO A 1 88 ? -12.906 12.148 -7.285 1 48.03 88 PRO A O 1
ATOM 728 N N . CYS A 1 89 ? -11.945 13.352 -5.672 1 43.69 89 CYS A N 1
ATOM 729 C CA . CYS A 1 89 ? -10.727 13.508 -6.449 1 43.69 89 CYS A CA 1
ATOM 730 C C . CYS A 1 89 ? -9.914 12.211 -6.461 1 43.69 89 CYS A C 1
ATOM 732 O O . CYS A 1 89 ? -9.266 11.891 -7.457 1 43.69 89 CYS A O 1
ATOM 734 N N . LEU A 1 90 ? -9.859 11.461 -5.418 1 46.78 90 LEU A N 1
ATOM 735 C CA . LEU A 1 90 ? -9.094 10.219 -5.418 1 46.78 90 LEU A CA 1
ATOM 736 C C . LEU A 1 90 ? -9.688 9.211 -6.398 1 46.78 90 LEU A C 1
ATOM 738 O O . LEU A 1 90 ? -8.969 8.391 -6.973 1 46.78 90 LEU A O 1
ATOM 742 N N . LEU A 1 91 ? -11.086 9.18 -6.617 1 42.97 91 LEU A N 1
ATOM 743 C CA . LEU A 1 91 ? -11.758 8.281 -7.539 1 42.97 91 LEU A CA 1
ATOM 744 C C . LEU A 1 91 ? -11.641 8.781 -8.977 1 42.97 91 LEU A C 1
ATOM 746 O O . LEU A 1 91 ? -11.859 8.023 -9.922 1 42.97 91 LEU A O 1
ATOM 750 N N . HIS A 1 92 ? -11.602 9.992 -9.148 1 43.66 92 HIS A N 1
ATOM 751 C CA . HIS A 1 92 ? -11.578 10.461 -10.531 1 43.66 92 HIS A CA 1
ATOM 752 C C . HIS A 1 92 ? -10.219 10.219 -11.172 1 43.66 92 HIS A C 1
ATOM 754 O O . HIS A 1 92 ? -9.984 10.625 -12.312 1 43.66 92 HIS A O 1
ATOM 760 N N . PHE A 1 93 ? -9.391 9.648 -10.508 1 34.78 93 PHE A N 1
ATOM 761 C CA . PHE A 1 93 ? -8.25 9.414 -11.391 1 34.78 93 PHE A CA 1
ATOM 762 C C . PHE A 1 93 ? -8.375 8.062 -12.086 1 34.78 93 PHE A C 1
ATOM 764 O O . PHE A 1 93 ? -8.773 7.07 -11.469 1 34.78 93 PHE A O 1
ATOM 771 N N . VAL B 1 1 ? 7.773 -35.125 -0.675 1 84.94 1 VAL B N 1
ATOM 772 C CA . VAL B 1 1 ? 6.387 -34.688 -0.476 1 84.94 1 VAL B CA 1
ATOM 773 C C . VAL B 1 1 ? 6.301 -33.75 0.726 1 84.94 1 VAL B C 1
ATOM 775 O O . VAL B 1 1 ? 5.738 -32.656 0.627 1 84.94 1 VAL B O 1
ATOM 778 N N . VAL B 1 2 ? 6.902 -34.062 1.888 1 90.19 2 VAL B N 1
ATOM 779 C CA . VAL B 1 2 ? 6.797 -33.312 3.135 1 90.19 2 VAL B CA 1
ATOM 780 C C . VAL B 1 2 ? 7.434 -31.922 2.965 1 90.19 2 VAL B C 1
ATOM 782 O O . VAL B 1 2 ? 6.91 -30.922 3.461 1 90.19 2 VAL B O 1
ATOM 785 N N . ARG B 1 3 ? 8.43 -31.906 2.291 1 91.81 3 ARG B N 1
ATOM 786 C CA . ARG B 1 3 ? 9.117 -30.641 2.064 1 91.81 3 ARG B CA 1
ATOM 787 C C . ARG B 1 3 ? 8.25 -29.688 1.252 1 91.81 3 ARG B C 1
ATOM 789 O O . ARG B 1 3 ? 8.188 -28.484 1.548 1 91.81 3 ARG B O 1
ATOM 796 N N . ARG B 1 4 ? 7.656 -30.281 0.428 1 92.38 4 ARG B N 1
ATOM 797 C CA . ARG B 1 4 ? 6.77 -29.5 -0.42 1 92.38 4 ARG B CA 1
ATOM 798 C C . ARG B 1 4 ? 5.621 -28.906 0.392 1 92.38 4 ARG B C 1
ATOM 800 O O . ARG B 1 4 ? 5.25 -27.75 0.197 1 92.38 4 ARG B O 1
ATOM 807 N N . ILE B 1 5 ? 5.164 -29.641 1.224 1 94.38 5 ILE B N 1
ATOM 808 C CA . ILE B 1 5 ? 4.043 -29.219 2.059 1 94.38 5 ILE B CA 1
ATOM 809 C C . ILE B 1 5 ? 4.477 -28.062 2.953 1 94.38 5 ILE B C 1
ATOM 811 O O . ILE B 1 5 ? 3.754 -27.062 3.088 1 94.38 5 ILE B O 1
ATOM 815 N N . PHE B 1 6 ? 5.578 -28.125 3.482 1 92.56 6 PHE B N 1
ATOM 816 C CA . PHE B 1 6 ? 6.086 -27.094 4.367 1 92.56 6 PHE B CA 1
ATOM 817 C C . PHE B 1 6 ? 6.309 -25.781 3.607 1 92.56 6 PHE B C 1
ATOM 819 O O . PHE B 1 6 ? 5.973 -24.703 4.098 1 92.56 6 PHE B O 1
ATOM 826 N N . THR B 1 7 ? 6.918 -25.938 2.451 1 95.44 7 THR B N 1
ATOM 827 C CA . THR B 1 7 ? 7.152 -24.766 1.627 1 95.44 7 THR B CA 1
ATOM 828 C C . THR B 1 7 ? 5.832 -24.094 1.26 1 95.44 7 THR B C 1
ATOM 830 O O . THR B 1 7 ? 5.727 -22.859 1.288 1 95.44 7 THR B O 1
ATOM 833 N N . ASN B 1 8 ? 4.934 -24.891 1.01 1 95 8 ASN B N 1
ATOM 834 C CA . ASN B 1 8 ? 3.613 -24.375 0.666 1 95 8 ASN B CA 1
ATOM 835 C C . ASN B 1 8 ? 2.973 -23.641 1.842 1 95 8 ASN B C 1
ATOM 837 O O . ASN B 1 8 ? 2.359 -22.594 1.663 1 95 8 ASN B O 1
ATOM 841 N N . SER B 1 9 ? 3.125 -24.203 2.939 1 96.25 9 SER B N 1
ATOM 842 C CA . SER B 1 9 ? 2.561 -23.609 4.148 1 96.25 9 SER B CA 1
ATOM 843 C C . SER B 1 9 ? 3.199 -22.266 4.453 1 96.25 9 SER B C 1
ATOM 845 O O . SER B 1 9 ? 2.512 -21.312 4.848 1 96.25 9 SER B O 1
ATOM 847 N N . ARG B 1 10 ? 4.453 -22.203 4.305 1 96.62 10 ARG B N 1
ATOM 848 C CA . ARG B 1 10 ? 5.168 -20.953 4.543 1 96.62 10 ARG B CA 1
ATOM 849 C C . ARG B 1 10 ? 4.703 -19.859 3.584 1 96.62 10 ARG B C 1
ATOM 851 O O . ARG B 1 10 ? 4.512 -18.703 3.986 1 96.62 10 ARG B O 1
ATOM 858 N N . GLU B 1 11 ? 4.535 -20.312 2.357 1 96.31 11 GLU B N 1
ATOM 859 C CA . GLU B 1 11 ? 4.078 -19.359 1.342 1 96.31 11 GLU B CA 1
ATOM 860 C C . GLU B 1 11 ? 2.664 -18.875 1.636 1 96.31 11 GLU B C 1
ATOM 862 O O . GLU B 1 11 ? 2.354 -17.703 1.439 1 96.31 11 GLU B O 1
ATOM 867 N N . ARG B 1 12 ? 1.879 -19.766 2.061 1 97.19 12 ARG B N 1
ATOM 868 C CA . ARG B 1 12 ? 0.514 -19.406 2.428 1 97.19 12 ARG B CA 1
ATOM 869 C C . ARG B 1 12 ? 0.503 -18.406 3.57 1 97.19 12 ARG B C 1
ATOM 871 O O . ARG B 1 12 ? -0.274 -17.438 3.553 1 97.19 12 ARG B O 1
ATOM 878 N N . TRP B 1 13 ? 1.361 -18.656 4.465 1 97.31 13 TRP B N 1
ATOM 879 C CA . TRP B 1 13 ? 1.479 -17.734 5.598 1 97.31 13 TRP B CA 1
ATOM 880 C C . TRP B 1 13 ? 1.932 -16.359 5.137 1 97.31 13 TRP B C 1
ATOM 882 O O . TRP B 1 13 ? 1.391 -15.336 5.578 1 97.31 13 TRP B 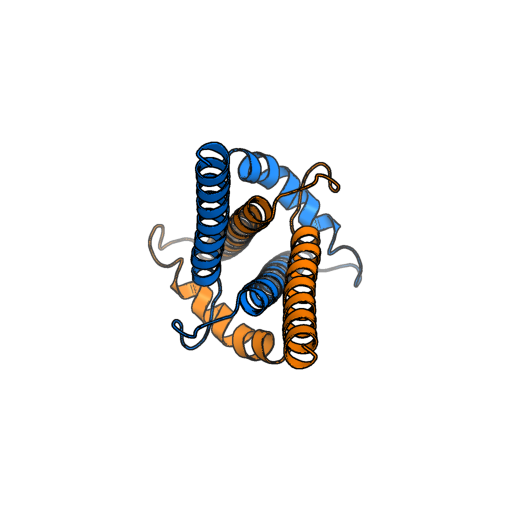O 1
ATOM 892 N N . ARG B 1 14 ? 2.92 -16.25 4.34 1 97.25 14 ARG B N 1
ATOM 893 C CA . ARG B 1 14 ? 3.445 -15 3.822 1 97.25 14 ARG B CA 1
ATOM 894 C C . ARG B 1 14 ? 2.355 -14.203 3.105 1 97.25 14 ARG B C 1
ATOM 896 O O . ARG B 1 14 ? 2.221 -13 3.314 1 97.25 14 ARG B O 1
ATOM 903 N N . GLN B 1 15 ? 1.576 -14.914 2.299 1 97.19 15 GLN B N 1
ATOM 904 C CA . GLN B 1 15 ? 0.499 -14.266 1.557 1 97.19 15 GLN B CA 1
ATOM 905 C C . GLN B 1 15 ? -0.579 -13.734 2.5 1 97.19 15 GLN B C 1
ATOM 907 O O . GLN B 1 15 ? -1.162 -12.68 2.254 1 97.19 15 GLN B O 1
ATOM 912 N N . GLN B 1 16 ? -0.834 -14.508 3.479 1 97.56 16 GLN B N 1
ATOM 913 C CA . GLN B 1 16 ? -1.811 -14.078 4.473 1 97.56 16 GLN B CA 1
ATOM 914 C C . GLN B 1 16 ? -1.36 -12.797 5.168 1 97.56 16 GLN B C 1
ATOM 916 O O . GLN B 1 16 ? -2.176 -11.914 5.449 1 97.56 16 GLN B O 1
ATOM 921 N N . ASN B 1 17 ? -0.145 -12.742 5.52 1 96.44 17 ASN B N 1
ATOM 922 C CA . ASN B 1 17 ? 0.402 -11.539 6.141 1 96.44 17 ASN B CA 1
ATOM 923 C C . ASN B 1 17 ? 0.23 -10.32 5.242 1 96.44 17 ASN B C 1
ATOM 925 O O . ASN B 1 17 ? -0.164 -9.25 5.711 1 96.44 17 ASN B O 1
ATOM 929 N N . VAL B 1 18 ? 0.488 -10.414 4.051 1 97.81 18 VAL B N 1
ATOM 930 C CA . VAL B 1 18 ? 0.368 -9.328 3.08 1 97.81 18 VAL B CA 1
ATOM 931 C C . VAL B 1 18 ? -1.094 -8.906 2.959 1 97.81 18 VAL B C 1
ATOM 933 O O . VAL B 1 18 ? -1.399 -7.711 2.941 1 97.81 18 VAL B O 1
ATOM 936 N N . ASN B 1 19 ? -1.956 -9.867 2.914 1 97.56 19 ASN B N 1
ATOM 937 C CA . ASN B 1 19 ? -3.385 -9.594 2.832 1 97.56 19 ASN B CA 1
ATOM 938 C C . ASN B 1 19 ? -3.883 -8.852 4.07 1 97.56 19 ASN B C 1
ATOM 940 O O . ASN B 1 19 ? -4.719 -7.949 3.965 1 97.56 19 ASN B O 1
ATOM 944 N N . GLY B 1 20 ? -3.408 -9.336 5.152 1 97.38 20 GLY B N 1
ATOM 945 C CA . GLY B 1 20 ? -3.732 -8.625 6.379 1 97.38 20 GLY B CA 1
ATOM 946 C C . GLY B 1 20 ? -3.305 -7.168 6.352 1 97.38 20 GLY B C 1
ATOM 947 O O . GLY B 1 20 ? -4.047 -6.289 6.797 1 97.38 20 GLY B O 1
ATOM 948 N N . ALA B 1 21 ? -2.133 -6.969 5.848 1 97.19 21 ALA B N 1
ATOM 949 C CA . ALA B 1 21 ? -1.618 -5.605 5.75 1 97.19 21 ALA B CA 1
ATOM 950 C C . ALA B 1 21 ? -2.463 -4.77 4.793 1 97.19 21 ALA B C 1
ATOM 952 O O . ALA B 1 21 ? -2.729 -3.594 5.059 1 97.19 21 ALA B O 1
ATOM 953 N N . PHE B 1 22 ? -2.943 -5.273 3.721 1 97 22 PHE B N 1
ATOM 954 C CA . PHE B 1 22 ? -3.85 -4.59 2.807 1 97 22 PHE B CA 1
ATOM 955 C C . PHE B 1 22 ? -5.141 -4.199 3.514 1 97 22 PHE B C 1
ATOM 957 O O . PHE B 1 22 ? -5.664 -3.102 3.307 1 97 22 PHE B O 1
ATOM 964 N N . ALA B 1 23 ? -5.621 -5.164 4.25 1 95.31 23 ALA B N 1
ATOM 965 C CA . ALA B 1 23 ? -6.875 -4.922 4.961 1 95.31 23 ALA B CA 1
ATOM 966 C C . ALA B 1 23 ? -6.742 -3.742 5.918 1 95.31 23 ALA B C 1
ATOM 968 O O . ALA B 1 23 ? -7.633 -2.893 5.996 1 95.31 23 ALA B O 1
ATOM 969 N N . GLU B 1 24 ? -5.652 -3.73 6.625 1 93.44 24 GLU B N 1
ATOM 970 C CA . GLU B 1 24 ? -5.395 -2.643 7.559 1 93.44 24 GLU B CA 1
ATOM 971 C C . GLU B 1 24 ? -5.223 -1.313 6.828 1 93.44 24 GLU B C 1
ATOM 973 O O . GLU B 1 24 ? -5.742 -0.286 7.266 1 93.44 24 GLU B O 1
ATOM 978 N N . LEU B 1 25 ? -4.551 -1.344 5.805 1 94.12 25 LEU B N 1
ATOM 979 C CA . LEU B 1 25 ? -4.34 -0.139 5.008 1 94.12 25 LEU B CA 1
ATOM 980 C C . LEU B 1 25 ? -5.664 0.384 4.457 1 94.12 25 LEU B C 1
ATOM 982 O O . LEU B 1 25 ? -5.891 1.596 4.422 1 94.12 25 LEU B O 1
ATOM 986 N N . ARG B 1 26 ? -6.477 -0.486 4.031 1 92.75 26 ARG B N 1
ATOM 987 C CA . ARG B 1 26 ? -7.781 -0.119 3.494 1 92.75 26 ARG B CA 1
ATOM 988 C C . ARG B 1 26 ? -8.617 0.621 4.535 1 92.75 26 ARG B C 1
ATOM 990 O O . ARG B 1 26 ? -9.398 1.505 4.195 1 92.75 26 ARG B O 1
ATOM 997 N N . LYS B 1 27 ? -8.438 0.302 5.699 1 90.06 27 LYS B N 1
ATOM 998 C CA . LYS B 1 27 ? -9.195 0.914 6.793 1 90.06 27 LYS B CA 1
ATOM 999 C C . LYS B 1 27 ? -8.758 2.357 7.02 1 90.06 27 LYS B C 1
ATOM 1001 O O . LYS B 1 27 ? -9.523 3.17 7.539 1 90.06 27 LYS B O 1
ATOM 1006 N N . LEU B 1 28 ? -7.543 2.641 6.664 1 86.25 28 LEU B N 1
ATOM 1007 C CA . LEU B 1 28 ? -6.984 3.969 6.887 1 86.25 28 LEU B CA 1
ATOM 1008 C C . LEU B 1 28 ? -7.43 4.938 5.797 1 86.25 28 LEU B C 1
ATOM 1010 O O . LEU B 1 28 ? -7.352 6.156 5.973 1 86.25 28 LEU B O 1
ATOM 1014 N N . ILE B 1 29 ? -7.789 4.398 4.668 1 83.19 29 ILE B N 1
ATOM 1015 C CA . ILE B 1 29 ? -8.117 5.234 3.521 1 83.19 29 ILE B CA 1
ATOM 1016 C C . ILE B 1 29 ? -9.602 5.574 3.535 1 83.19 29 ILE B C 1
ATOM 1018 O O . ILE B 1 29 ? -10.453 4.676 3.582 1 83.19 29 ILE B O 1
ATOM 1022 N N . PRO B 1 30 ? -9.844 6.805 3.418 1 78.25 30 PRO B N 1
ATOM 1023 C CA . PRO B 1 30 ? -11.258 7.195 3.365 1 78.25 30 PRO B CA 1
ATOM 1024 C C . PRO B 1 30 ? -11.914 6.859 2.027 1 78.25 30 PRO B C 1
ATOM 1026 O O . PRO B 1 30 ? -11.383 7.219 0.97 1 78.25 30 PRO B O 1
ATOM 1029 N N . THR B 1 31 ? -12.82 5.969 2.088 1 73.38 31 THR B N 1
ATOM 1030 C CA . THR B 1 31 ? -13.555 5.617 0.876 1 73.38 31 THR B CA 1
ATOM 1031 C C . THR B 1 31 ? -15.062 5.742 1.103 1 73.38 31 THR B C 1
ATOM 1033 O O . THR B 1 31 ? -15.531 5.66 2.238 1 73.38 31 THR B O 1
ATOM 1036 N N . HIS B 1 32 ? -15.781 6.258 0.103 1 69 32 HIS B N 1
ATOM 1037 C CA . HIS B 1 32 ? -17.234 6.301 0.149 1 69 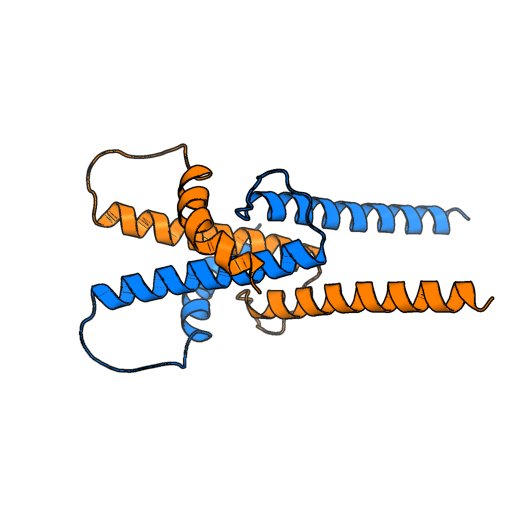32 HIS B CA 1
ATOM 1038 C C . HIS B 1 32 ? -17.844 5.422 -0.937 1 69 32 HIS B C 1
ATOM 1040 O O . HIS B 1 32 ? -17.562 5.598 -2.123 1 69 32 HIS B O 1
ATOM 1046 N N . PRO B 1 33 ? -18.766 4.57 -0.489 1 74.56 33 PRO B N 1
ATOM 1047 C CA . PRO B 1 33 ? -19.078 4.031 0.837 1 74.56 33 PRO B CA 1
ATOM 1048 C C . PRO B 1 33 ? -17.875 3.369 1.504 1 74.56 33 PRO B C 1
ATOM 1050 O O . PRO B 1 33 ? -16.938 2.949 0.819 1 74.56 33 PRO B O 1
ATOM 1053 N N . PRO B 1 34 ? -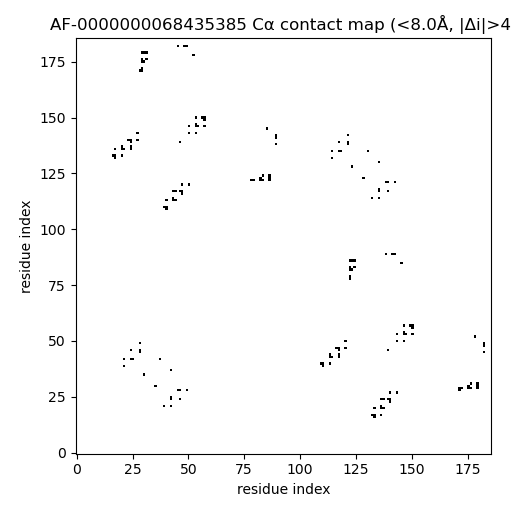17.938 3.26 2.85 1 72.56 34 PRO B N 1
ATOM 1054 C CA . PRO B 1 34 ? -16.797 2.717 3.594 1 72.56 34 PRO B CA 1
ATOM 1055 C C . PRO B 1 34 ? -16.578 1.228 3.34 1 72.56 34 PRO B C 1
ATOM 1057 O O . PRO B 1 34 ? -15.453 0.731 3.471 1 72.56 34 PRO B O 1
ATOM 1060 N N . ASP B 1 35 ? -17.578 0.593 2.92 1 76.75 35 ASP B N 1
ATOM 1061 C CA . ASP B 1 35 ? -17.469 -0.851 2.746 1 76.75 35 ASP B CA 1
ATOM 1062 C C . ASP B 1 35 ? -17.188 -1.207 1.285 1 76.75 35 ASP B C 1
ATOM 1064 O O . ASP B 1 35 ? -17.25 -2.379 0.907 1 76.75 35 ASP B O 1
ATOM 1068 N N . LYS B 1 36 ? -17.031 -0.246 0.586 1 82.44 36 LYS B N 1
ATOM 1069 C CA . LYS B 1 36 ? -16.734 -0.512 -0.819 1 82.44 36 LYS B CA 1
ATOM 1070 C C . LYS B 1 36 ? -15.516 -1.419 -0.962 1 82.44 36 LYS B C 1
ATOM 1072 O O . LYS B 1 36 ? -14.484 -1.178 -0.341 1 82.44 36 LYS B O 1
ATOM 1077 N N . LYS B 1 37 ? -15.68 -2.463 -1.726 1 88.75 37 LYS B N 1
ATOM 1078 C CA . LYS B 1 37 ? -14.57 -3.383 -1.976 1 88.75 37 LYS B CA 1
ATOM 1079 C C . LYS B 1 37 ? -13.562 -2.777 -2.945 1 88.75 37 LYS B C 1
ATOM 1081 O O . LYS B 1 37 ? -13.938 -2.232 -3.984 1 88.75 37 LYS B O 1
ATOM 1086 N N . LEU B 1 38 ? -12.367 -2.768 -2.598 1 89.75 38 LEU B N 1
ATOM 1087 C CA . LEU B 1 38 ? -11.281 -2.258 -3.426 1 89.75 38 LEU B CA 1
ATOM 1088 C C . LEU B 1 38 ? -10.281 -3.363 -3.744 1 89.75 38 LEU B C 1
ATOM 1090 O O . LEU B 1 38 ? -10.055 -4.258 -2.926 1 89.75 38 LEU B O 1
ATOM 1094 N N . SER B 1 39 ? -9.758 -3.283 -4.98 1 93.88 39 SER B N 1
ATOM 1095 C CA . SER B 1 39 ? -8.68 -4.207 -5.336 1 93.88 39 SER B CA 1
ATOM 1096 C C . SER B 1 39 ? -7.363 -3.801 -4.688 1 93.88 39 SER B C 1
ATOM 1098 O O . SER B 1 39 ? -7.23 -2.68 -4.191 1 93.88 39 SER B O 1
ATOM 1100 N N . LYS B 1 40 ? -6.484 -4.754 -4.715 1 96.94 40 LYS B N 1
ATOM 1101 C CA . LYS B 1 40 ? -5.16 -4.465 -4.176 1 96.94 40 LYS B CA 1
ATOM 1102 C C . LYS B 1 40 ? -4.531 -3.262 -4.871 1 96.94 40 LYS B C 1
ATOM 1104 O O . LYS B 1 40 ? -3.951 -2.393 -4.219 1 96.94 40 LYS B O 1
ATOM 1109 N N . ASN B 1 41 ? -4.734 -3.336 -6.191 1 93.81 41 ASN B N 1
ATOM 1110 C CA . ASN B 1 41 ? -4.191 -2.229 -6.973 1 93.81 41 ASN B CA 1
ATOM 1111 C C . ASN B 1 41 ? -4.852 -0.904 -6.598 1 93.81 41 ASN B C 1
ATOM 1113 O O . ASN B 1 41 ? -4.18 0.12 -6.484 1 93.81 41 ASN B O 1
ATOM 1117 N N . GLU B 1 42 ? -6.133 -0.89 -6.43 1 90.56 42 GLU B N 1
ATOM 1118 C CA . GLU B 1 42 ? -6.879 0.311 -6.07 1 90.56 42 GLU B CA 1
ATOM 1119 C C . GLU B 1 42 ? -6.473 0.82 -4.691 1 90.56 42 GLU B C 1
ATOM 1121 O O . GLU B 1 42 ? -6.332 2.027 -4.484 1 90.56 42 GLU B O 1
ATOM 1126 N N . ILE B 1 43 ? -6.277 -0.046 -3.801 1 94.38 43 ILE B N 1
ATOM 1127 C CA . ILE B 1 43 ? -5.871 0.32 -2.447 1 94.38 43 ILE B CA 1
ATOM 1128 C C . ILE B 1 43 ? -4.523 1.033 -2.488 1 94.38 43 ILE B C 1
ATOM 1130 O O . ILE B 1 43 ? -4.344 2.07 -1.846 1 94.38 43 ILE B O 1
ATOM 1134 N N . LEU B 1 44 ? -3.65 0.54 -3.219 1 95.5 44 LEU B N 1
ATOM 1135 C CA . LEU B 1 44 ? -2.32 1.129 -3.344 1 95.5 44 LEU B CA 1
ATOM 1136 C C . LEU B 1 44 ? -2.398 2.521 -3.959 1 95.5 44 LEU B C 1
ATOM 1138 O O . LEU B 1 44 ? -1.771 3.459 -3.463 1 95.5 44 LEU B O 1
ATOM 1142 N N . ARG B 1 45 ? -3.119 2.6 -5 1 90.62 45 ARG B N 1
ATOM 1143 C CA . ARG B 1 45 ? -3.26 3.871 -5.703 1 90.62 45 ARG B CA 1
ATOM 1144 C C . ARG B 1 45 ? -3.936 4.914 -4.82 1 90.62 45 ARG B C 1
ATOM 1146 O O . ARG B 1 45 ? -3.527 6.078 -4.797 1 90.62 45 ARG B O 1
ATOM 1153 N N . LEU B 1 46 ? -4.953 4.48 -4.156 1 88.62 46 LEU B N 1
ATOM 1154 C CA . LEU B 1 46 ? -5.641 5.387 -3.246 1 88.62 46 LEU B CA 1
ATOM 1155 C C . LEU B 1 46 ? -4.727 5.805 -2.1 1 88.62 46 LEU B C 1
ATOM 1157 O O . LEU B 1 46 ? -4.75 6.961 -1.667 1 88.62 46 LEU B O 1
ATOM 1161 N N . ALA B 1 47 ? -3.951 4.832 -1.615 1 92.25 47 ALA B N 1
ATOM 1162 C CA . ALA B 1 47 ? -2.994 5.148 -0.559 1 92.25 47 ALA B CA 1
ATOM 1163 C C . ALA B 1 47 ? -2.004 6.215 -1.017 1 92.25 47 ALA B C 1
ATOM 1165 O O . ALA B 1 47 ? -1.711 7.156 -0.276 1 92.25 47 ALA B O 1
ATOM 1166 N N . MET B 1 48 ? -1.523 6.043 -2.186 1 91.62 48 MET B N 1
ATOM 1167 C CA . MET B 1 48 ? -0.595 7.016 -2.754 1 91.62 48 MET B CA 1
ATOM 1168 C C . MET B 1 48 ? -1.235 8.398 -2.83 1 91.62 48 MET B C 1
ATOM 1170 O O . MET B 1 48 ? -0.619 9.391 -2.447 1 91.62 48 MET B O 1
ATOM 1174 N N . LYS B 1 49 ? -2.406 8.438 -3.305 1 85.31 49 LYS B N 1
ATOM 1175 C CA . LYS B 1 49 ? -3.129 9.695 -3.424 1 85.31 49 LYS B CA 1
ATOM 1176 C C . LYS B 1 49 ? -3.379 10.32 -2.053 1 85.31 49 LYS B C 1
ATOM 1178 O O . LYS B 1 49 ? -3.262 11.539 -1.887 1 85.31 49 LYS B O 1
ATOM 1183 N N . TYR B 1 50 ? -3.779 9.523 -1.175 1 87.12 50 TYR B N 1
ATOM 1184 C CA . TYR B 1 50 ? -4.047 9.984 0.184 1 87.12 50 TYR B CA 1
ATOM 1185 C C . TYR B 1 50 ? -2.797 10.578 0.817 1 87.12 50 TYR B C 1
ATOM 1187 O O . TYR B 1 50 ? -2.854 11.633 1.449 1 87.12 50 TYR B O 1
ATOM 1195 N N . ILE B 1 51 ? -1.687 9.898 0.678 1 87.94 51 ILE B N 1
ATOM 1196 C CA . ILE B 1 51 ? -0.412 10.375 1.205 1 87.9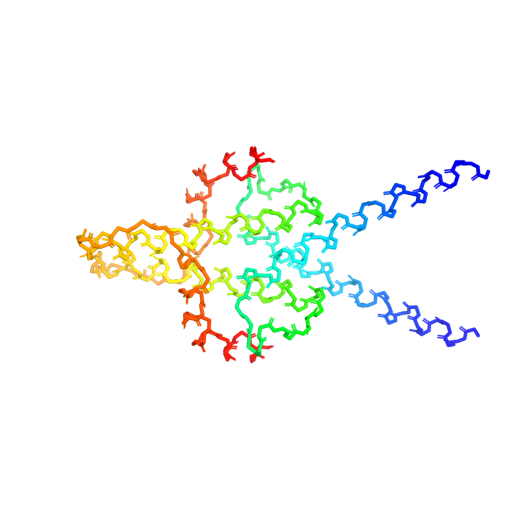4 51 ILE B CA 1
ATOM 1197 C C . ILE B 1 51 ? -0.073 11.734 0.594 1 87.94 51 ILE B C 1
ATOM 1199 O O . ILE B 1 51 ? 0.308 12.664 1.307 1 87.94 51 ILE B O 1
ATOM 1203 N N . ASN B 1 52 ? -0.222 11.797 -0.682 1 82.75 52 ASN B N 1
ATOM 1204 C CA . ASN B 1 52 ? 0.05 13.055 -1.368 1 82.75 52 ASN B CA 1
ATOM 1205 C C . ASN B 1 52 ? -0.867 14.172 -0.875 1 82.75 52 ASN B C 1
ATOM 1207 O O . ASN B 1 52 ? -0.432 15.312 -0.719 1 82.75 52 ASN B O 1
ATOM 1211 N N . PHE B 1 53 ? -2.084 13.883 -0.729 1 81.38 53 PHE B N 1
ATOM 1212 C CA . PHE B 1 53 ? -3.068 14.828 -0.221 1 81.38 53 PHE B CA 1
ATOM 1213 C C . PHE B 1 53 ? -2.664 15.344 1.156 1 81.38 53 PHE B C 1
ATOM 1215 O O . PHE B 1 53 ? -2.676 16.547 1.402 1 81.38 53 PHE B O 1
ATOM 1222 N N . LEU B 1 54 ? -2.354 14.445 2.125 1 82.56 54 LEU B N 1
ATOM 1223 C CA . LEU B 1 54 ? -1.943 14.805 3.477 1 82.56 54 LEU B CA 1
ATOM 1224 C C . LEU B 1 54 ? -0.684 15.664 3.451 1 82.56 54 LEU B C 1
ATOM 1226 O O . LEU B 1 54 ? -0.572 16.641 4.203 1 82.56 54 LEU B O 1
ATOM 1230 N N . ALA B 1 55 ? 0.194 15.258 2.594 1 79.81 55 ALA B N 1
ATOM 1231 C CA . ALA B 1 55 ? 1.45 15.992 2.471 1 79.81 55 ALA B CA 1
ATOM 1232 C C . ALA B 1 55 ? 1.21 17.406 1.957 1 79.81 55 ALA B C 1
ATOM 1234 O O . ALA B 1 55 ? 1.838 18.359 2.426 1 79.81 55 ALA B O 1
ATOM 1235 N N . LYS B 1 56 ? 0.368 17.516 1.08 1 78.19 56 LYS B N 1
ATOM 1236 C CA . LYS B 1 56 ? 0.02 18.812 0.524 1 78.19 56 LYS B CA 1
ATOM 1237 C C . LYS B 1 56 ? -0.603 19.719 1.587 1 78.19 56 LYS B C 1
ATOM 1239 O O . LYS B 1 56 ? -0.281 20.906 1.667 1 78.19 56 LYS B O 1
ATOM 1244 N N . LEU B 1 57 ? -1.479 19.219 2.332 1 74.81 57 LEU B N 1
ATOM 1245 C CA . LEU B 1 57 ? -2.143 19.969 3.395 1 74.81 57 LEU B CA 1
ATOM 1246 C C . LEU B 1 57 ? -1.127 20.484 4.41 1 74.81 57 LEU B C 1
ATOM 1248 O O . LEU B 1 57 ? -1.258 21.594 4.91 1 74.81 57 LEU B O 1
ATOM 1252 N N . LEU B 1 58 ? -0.234 19.719 4.703 1 74.44 58 LEU B N 1
ATOM 1253 C CA . LEU B 1 58 ? 0.787 20.078 5.68 1 74.44 58 LEU B CA 1
ATOM 1254 C C . LEU B 1 58 ? 1.693 21.188 5.141 1 74.44 58 LEU B C 1
ATOM 1256 O O . LEU B 1 58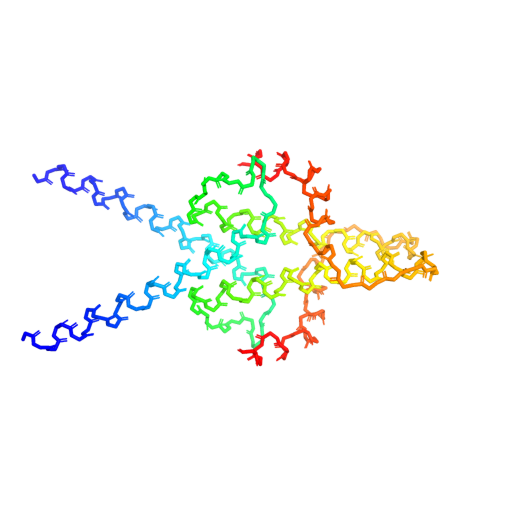 ? 2.123 22.062 5.891 1 74.44 58 LEU B O 1
ATOM 1260 N N . ASN B 1 59 ? 1.988 21.062 3.957 1 74.12 59 ASN B N 1
ATOM 1261 C CA . ASN B 1 59 ? 2.842 22.062 3.326 1 74.12 59 ASN B CA 1
ATOM 1262 C C . ASN B 1 59 ? 2.119 23.406 3.168 1 74.12 59 ASN B C 1
ATOM 1264 O O . ASN B 1 59 ? 2.732 24.469 3.279 1 74.12 59 ASN B O 1
ATOM 1268 N N . ASP B 1 60 ? 0.872 23.422 2.896 1 70.19 60 ASP B N 1
ATOM 1269 C CA . ASP B 1 60 ? 0.063 24.625 2.77 1 70.19 60 ASP B CA 1
ATOM 1270 C C . ASP B 1 60 ? -0.059 25.344 4.109 1 70.19 60 ASP B C 1
ATOM 1272 O O . ASP B 1 60 ? -0.067 26.578 4.16 1 70.19 60 ASP B O 1
ATOM 1276 N N . GLN B 1 61 ? -0.257 24.734 5.18 1 63.16 61 GLN B N 1
ATOM 1277 C CA . GLN B 1 61 ? -0.341 25.312 6.516 1 63.16 61 GLN B CA 1
ATOM 1278 C C . GLN B 1 61 ? 0.992 25.922 6.934 1 63.16 61 GLN B C 1
ATOM 1280 O O . GLN B 1 61 ? 1.021 26.938 7.625 1 63.16 61 GLN B O 1
ATOM 1285 N N . GLU B 1 62 ? 1.923 25.297 6.582 1 58 62 GLU B N 1
ATOM 1286 C CA . GLU B 1 62 ? 3.229 25.875 6.875 1 58 62 GLU B CA 1
ATOM 1287 C C . GLU B 1 62 ? 3.471 27.125 6.047 1 58 62 GLU B C 1
ATOM 1289 O O . GLU B 1 62 ? 4.117 28.078 6.512 1 58 62 GLU B O 1
ATOM 1294 N N . GLU B 1 63 ? 2.951 27.125 4.848 1 52.75 63 GLU B N 1
ATOM 1295 C CA . GLU B 1 63 ? 3.072 28.328 4.023 1 52.75 63 GLU B CA 1
ATOM 1296 C C . GLU B 1 63 ? 2.172 29.438 4.543 1 52.75 63 GLU B C 1
ATOM 1298 O O . GLU B 1 63 ? 2.482 30.625 4.379 1 52.75 63 GLU B O 1
ATOM 1303 N N . GLU B 1 64 ? 0.916 29.219 5.008 1 45.44 64 GLU B N 1
ATOM 1304 C CA . GLU B 1 64 ? 0.166 30.359 5.523 1 45.44 64 GLU B CA 1
ATOM 1305 C C . GLU B 1 64 ? 0.916 31.047 6.66 1 45.44 64 GLU B C 1
ATOM 1307 O O . GLU B 1 64 ? 0.715 32.25 6.914 1 45.44 64 GLU B O 1
ATOM 1312 N N . GLY B 1 65 ? 1.525 30.562 7.625 1 37.97 65 GLY B N 1
ATOM 1313 C CA . GLY B 1 65 ? 2.355 31.391 8.477 1 37.97 65 GLY B CA 1
ATOM 1314 C C . GLY B 1 65 ? 3.5 32.062 7.727 1 37.97 65 GLY B C 1
ATOM 1315 O O . GLY B 1 65 ? 3.973 33.125 8.117 1 37.97 65 GLY B O 1
ATOM 1316 N N . ASN B 1 66 ? 4.531 31.5 7.031 1 41 66 ASN B N 1
ATOM 1317 C CA . ASN B 1 66 ? 5.555 32.25 6.293 1 41 66 ASN B CA 1
ATOM 1318 C C . ASN B 1 66 ? 5.008 32.781 4.98 1 41 66 ASN B C 1
ATOM 1320 O O . ASN B 1 66 ? 4.402 32.062 4.195 1 41 66 ASN B O 1
ATOM 1324 N N . GLN B 1 67 ? 4.629 34.25 4.574 1 33.69 67 GLN B N 1
ATOM 1325 C CA . GLN B 1 67 ? 4.312 35.094 3.432 1 33.69 67 GLN B CA 1
ATOM 1326 C C . GLN B 1 67 ? 5.027 34.625 2.172 1 33.69 67 GLN B C 1
ATOM 1328 O O . GLN B 1 67 ? 4.434 34.562 1.093 1 33.69 67 GLN B O 1
ATOM 1333 N N . ARG B 1 68 ? 6.492 35.125 1.887 1 29.06 68 ARG B N 1
ATOM 1334 C CA . ARG B 1 68 ? 7.258 35.469 0.693 1 29.06 68 ARG B CA 1
ATOM 1335 C C . ARG B 1 68 ? 7.406 34.25 -0.229 1 29.06 68 ARG B C 1
ATOM 1337 O O . ARG B 1 68 ? 7.316 34.375 -1.451 1 29.06 68 ARG B O 1
ATOM 1344 N N . GLY B 1 69 ? 8.641 33.438 -0.205 1 31.78 69 GLY B N 1
ATOM 1345 C CA . GLY B 1 69 ? 9.352 32.688 -1.226 1 31.78 69 GLY B CA 1
ATOM 1346 C C . GLY B 1 69 ? 8.609 31.438 -1.657 1 31.78 69 GLY B C 1
ATOM 1347 O O . GLY B 1 69 ? 8.305 30.578 -0.832 1 31.78 69 GLY B O 1
ATOM 1348 N N . LYS B 1 70 ? 7.797 31.344 -2.742 1 32.56 70 LYS B N 1
ATOM 1349 C CA . LYS B 1 70 ? 6.797 30.719 -3.602 1 32.56 70 LYS B CA 1
ATOM 1350 C C . LYS B 1 70 ? 6.988 29.219 -3.656 1 32.56 70 LYS B C 1
ATOM 1352 O O . LYS B 1 70 ? 8 28.688 -3.184 1 32.56 70 LYS B O 1
ATOM 1357 N N . VAL B 1 71 ? 7.012 28.438 -5.031 1 29.16 71 VAL B N 1
ATOM 1358 C CA . VAL B 1 71 ? 6.258 27.531 -5.906 1 29.16 71 VAL B CA 1
ATOM 1359 C C . VAL B 1 71 ? 6.68 26.094 -5.656 1 29.16 71 VAL B C 1
ATOM 1361 O O . VAL B 1 71 ? 5.836 25.219 -5.445 1 29.16 71 VAL B O 1
ATOM 1364 N N . ASN B 1 72 ? 7.609 25.453 -6.492 1 28.69 72 ASN B N 1
ATOM 1365 C CA . ASN B 1 72 ? 7.809 24.344 -7.406 1 28.69 72 ASN B CA 1
ATOM 1366 C C . ASN B 1 72 ? 8.203 23.062 -6.664 1 28.69 72 ASN B C 1
ATOM 1368 O O . ASN B 1 72 ? 7.688 21.984 -6.957 1 28.69 72 ASN B O 1
ATOM 1372 N N . LYS B 1 73 ? 9.516 22.781 -6.273 1 30.38 73 LYS B N 1
ATOM 1373 C CA . LYS B 1 73 ? 10.516 21.75 -6.492 1 30.38 73 LYS B CA 1
ATOM 1374 C C . LYS B 1 73 ? 10.406 20.656 -5.434 1 30.38 73 LYS B C 1
ATOM 1376 O O . LYS B 1 73 ? 10.789 19.5 -5.68 1 30.38 73 LYS B O 1
ATOM 1381 N N . GLU B 1 74 ? 10.477 20.828 -4.043 1 33.28 74 GLU B N 1
ATOM 1382 C CA . GLU B 1 74 ? 11.141 19.938 -3.094 1 33.28 74 GLU B CA 1
ATOM 1383 C C . GLU B 1 74 ? 10.148 18.969 -2.475 1 33.28 74 GLU B C 1
ATOM 1385 O O . GLU B 1 74 ? 9.555 19.25 -1.432 1 33.28 74 GLU B O 1
ATOM 1390 N N . THR B 1 75 ? 9.125 18.656 -2.984 1 34.03 75 THR B N 1
ATOM 1391 C CA . THR B 1 75 ? 8.312 17.578 -2.441 1 34.03 75 THR B CA 1
ATOM 1392 C C . THR B 1 75 ? 9.195 16.453 -1.92 1 34.03 75 THR B C 1
ATOM 1394 O O . THR B 1 75 ? 8.695 15.484 -1.339 1 34.03 75 THR B O 1
ATOM 1397 N N . GLY B 1 76 ? 10.352 16.109 -2.516 1 34.62 76 GLY B N 1
ATOM 1398 C CA . GLY B 1 76 ? 11.312 15.117 -2.055 1 34.62 76 GLY B CA 1
ATOM 1399 C C . GLY B 1 76 ? 11.812 15.383 -0.648 1 34.62 76 GLY B C 1
ATOM 1400 O O . GLY B 1 76 ? 12.266 14.461 0.035 1 34.62 76 GLY B O 1
ATOM 1401 N N . ILE B 1 77 ? 12.188 16.578 -0.313 1 32.75 77 ILE B N 1
ATOM 1402 C CA . ILE B 1 77 ? 13 16.984 0.828 1 32.75 77 ILE B CA 1
ATOM 1403 C C . ILE B 1 77 ? 12.141 16.984 2.094 1 32.75 77 ILE B C 1
ATOM 1405 O O . ILE B 1 77 ? 12.641 16.719 3.188 1 32.75 77 ILE B O 1
ATOM 1409 N N . VAL B 1 78 ? 11.047 17.656 2.098 1 36.91 78 VAL B N 1
ATOM 1410 C CA . VAL B 1 78 ? 10.289 17.812 3.334 1 36.91 78 VAL B CA 1
ATOM 1411 C C . VAL B 1 78 ? 9.953 16.438 3.902 1 36.91 78 VAL B C 1
ATOM 1413 O O . VAL B 1 78 ? 9.727 16.281 5.105 1 36.91 78 VAL B O 1
ATOM 1416 N N . GLN B 1 79 ? 9.742 15.516 3.018 1 39.69 79 GLN B N 1
ATOM 1417 C CA . GLN B 1 79 ? 9.578 14.117 3.393 1 39.69 79 GLN B CA 1
ATOM 1418 C C . GLN B 1 79 ? 10.773 13.625 4.203 1 39.69 79 GLN B C 1
ATOM 1420 O O . GLN B 1 79 ? 10.617 12.82 5.125 1 39.69 79 GLN B O 1
ATOM 1425 N N . GLU B 1 80 ? 11.906 14.062 3.742 1 37.81 80 GLU B N 1
ATOM 1426 C CA . GLU B 1 80 ? 13.109 13.539 4.383 1 37.81 80 GLU B CA 1
ATOM 1427 C C . GLU B 1 80 ? 13.164 13.93 5.855 1 37.81 80 GLU B C 1
ATOM 1429 O O . GLU B 1 80 ? 13.594 13.133 6.699 1 37.81 80 GLU B O 1
ATOM 1434 N N . ASP B 1 81 ? 13.016 15.211 6.07 1 39.25 81 ASP B N 1
ATOM 1435 C CA . ASP B 1 81 ? 13.172 15.617 7.461 1 39.25 81 ASP B CA 1
ATOM 1436 C C . ASP B 1 81 ? 12.086 14.984 8.336 1 39.25 81 ASP B C 1
ATOM 1438 O O . ASP B 1 81 ? 12.344 14.648 9.5 1 39.25 81 ASP B O 1
ATOM 1442 N N . LEU B 1 82 ? 10.891 15.133 8.008 1 40.06 82 LEU B N 1
ATOM 1443 C CA . LEU B 1 82 ? 9.867 14.461 8.797 1 40.06 82 LEU B CA 1
ATOM 1444 C C . LEU B 1 82 ? 10.18 12.977 8.945 1 40.06 82 LEU B C 1
ATOM 1446 O O . LEU B 1 82 ? 10.008 12.406 10.023 1 40.06 82 LEU B O 1
ATOM 1450 N N . LEU B 1 83 ? 10.711 12.375 7.859 1 45.06 83 LEU B N 1
ATOM 1451 C CA . LEU B 1 83 ? 11.055 10.961 7.836 1 45.06 83 LEU B CA 1
ATOM 1452 C C . LEU B 1 83 ? 12.219 10.672 8.781 1 45.06 83 LEU B C 1
ATOM 1454 O O . LEU B 1 83 ? 12.234 9.633 9.445 1 45.06 83 LEU B O 1
ATOM 1458 N N . GLN B 1 84 ? 13.227 11.531 8.648 1 40.5 84 GLN B N 1
ATOM 1459 C CA . GLN B 1 84 ? 14.359 11.273 9.531 1 40.5 84 GLN B CA 1
ATOM 1460 C C . GLN B 1 84 ? 13.906 11.117 10.984 1 40.5 84 GLN B C 1
ATOM 1462 O O . GLN B 1 84 ? 14.469 10.32 11.734 1 40.5 84 GLN B O 1
ATOM 1467 N N . ASP B 1 85 ? 13.07 11.938 11.406 1 40.53 85 ASP B N 1
ATOM 1468 C CA . ASP B 1 85 ? 12.609 11.82 12.789 1 40.53 85 ASP B CA 1
ATOM 1469 C C . ASP B 1 85 ? 11.609 10.68 12.938 1 40.53 85 ASP B C 1
ATOM 1471 O O . ASP B 1 85 ? 11.414 10.156 14.039 1 40.53 85 ASP B O 1
ATOM 1475 N N . MET B 1 86 ? 10.836 10.477 11.906 1 42.06 86 MET B N 1
ATOM 1476 C CA . MET B 1 86 ? 9.82 9.43 12.047 1 42.06 86 MET B CA 1
ATOM 1477 C C . MET B 1 86 ? 10.406 8.062 11.719 1 42.06 86 MET B C 1
ATOM 1479 O O . MET B 1 86 ? 9.859 7.035 12.133 1 42.06 86 MET B O 1
ATOM 1483 N N . LEU B 1 87 ? 11.531 7.938 10.898 1 48.59 87 LEU B N 1
ATOM 1484 C CA . LEU B 1 87 ? 12.125 6.684 10.445 1 48.59 87 LEU B CA 1
ATOM 1485 C C . LEU B 1 87 ? 12.492 5.797 11.633 1 48.59 87 LEU B C 1
ATOM 1487 O O . LEU B 1 87 ? 12.219 4.594 11.617 1 48.59 87 LEU B O 1
ATOM 1491 N N . PRO B 1 88 ? 13.367 6.375 12.414 1 47.66 88 PRO B N 1
ATOM 1492 C CA . PRO B 1 88 ? 13.648 5.465 13.523 1 47.66 88 PRO B CA 1
ATOM 1493 C C . PRO B 1 88 ? 12.391 4.824 14.102 1 47.66 88 PRO B C 1
ATOM 1495 O O . PRO B 1 88 ? 12.414 3.66 14.5 1 47.66 88 PRO B O 1
ATOM 1498 N N . CYS B 1 89 ? 11.375 5.59 14.227 1 42.88 89 CYS B N 1
ATOM 1499 C CA . CYS B 1 89 ? 10.164 5.094 14.867 1 42.88 89 CYS B CA 1
ATOM 1500 C C . CYS B 1 89 ? 9.406 4.152 13.938 1 42.88 89 CYS B C 1
ATOM 1502 O O . CYS B 1 89 ? 8.781 3.191 14.398 1 42.88 89 CYS B O 1
ATOM 1504 N N . LEU B 1 90 ? 9.344 4.367 12.664 1 46.31 90 LEU B N 1
ATOM 1505 C CA . LEU B 1 90 ? 8.633 3.463 11.766 1 46.31 90 LEU B CA 1
ATOM 1506 C C . LEU B 1 90 ? 9.297 2.09 11.742 1 46.31 90 LEU B C 1
ATOM 1508 O O . LEU B 1 90 ? 8.617 1.074 11.555 1 46.31 90 LEU B O 1
ATOM 1512 N N . LEU B 1 91 ? 10.688 1.976 11.883 1 42.5 91 LEU B N 1
ATOM 1513 C CA . LEU B 1 91 ? 11.422 0.715 11.914 1 42.5 91 LEU B CA 1
ATOM 1514 C C . LEU B 1 91 ? 11.289 0.046 13.281 1 42.5 91 LEU B C 1
ATOM 1516 O O . LEU B 1 91 ? 11.57 -1.146 13.422 1 42.5 91 LEU B O 1
ATOM 1520 N N . HIS B 1 92 ? 11.195 0.76 14.25 1 42.78 92 HIS B N 1
ATOM 1521 C CA . HIS B 1 92 ? 11.156 0.105 15.555 1 42.78 92 HIS B CA 1
ATOM 1522 C C . HIS B 1 92 ? 9.82 -0.597 15.781 1 42.78 92 HIS B C 1
ATOM 1524 O O . HIS B 1 92 ? 9.578 -1.15 16.859 1 42.78 92 HIS B O 1
ATOM 1530 N N . PHE B 1 93 ? 8.992 -0.503 14.891 1 34.03 93 PHE B N 1
ATOM 1531 C CA . PHE B 1 93 ? 7.875 -1.35 15.289 1 34.03 93 PHE B CA 1
ATOM 1532 C C . PHE B 1 93 ? 8.055 -2.77 14.766 1 34.03 93 PHE B C 1
ATOM 1534 O O . PHE B 1 93 ? 8.477 -2.965 13.625 1 34.03 93 PHE B O 1
#

Organism: Pseudonaja textilis (NCBI:txid8673)

pLDDT: mean 71.42, std 24.71, range [28.61, 97.81]

InterPro domains:
  IPR011598 Myc-type, basic helix-loop-helix (bHLH) domain [PF00010] (3-54)
  IPR011598 Myc-type, basic helix-loop-helix (bHLH) domain [PS50888] (2-54)
  IPR011598 Myc-type, basic helix-loop-helix (bHLH) domain [SM00353] (8-60)
  IPR036638 Helix-loop-helix DNA-binding domain superfamily [G3DSA:4.10.280.10] (1-68)
  IPR036638 Helix-loop-helix DNA-binding domain superfamily [SSF47459] (3-68)
  IPR040238 Helix-loop-helix protein TAL-like [PTHR13864] (1-86)